Protein AF-A0A2C5XEQ1-F1 (afdb_monomer_lite)

Structure (mmCIF, N/CA/C/O backbone):
data_AF-A0A2C5XEQ1-F1
#
_entry.id   AF-A0A2C5XEQ1-F1
#
loop_
_atom_site.group_PDB
_atom_site.id
_atom_site.type_symbol
_atom_site.label_atom_id
_atom_site.label_alt_id
_atom_site.label_comp_id
_atom_site.label_asym_id
_atom_site.label_entity_id
_atom_site.label_seq_id
_atom_site.pdbx_PDB_ins_code
_atom_site.Cartn_x
_atom_site.Cartn_y
_atom_site.Cartn_z
_atom_site.occupancy
_atom_site.B_iso_or_equiv
_atom_site.auth_seq_id
_atom_site.auth_comp_id
_atom_site.auth_asym_id
_atom_site.auth_atom_id
_atom_site.pdbx_PDB_model_num
ATOM 1 N N . MET A 1 1 ? -14.451 6.455 23.292 1.00 66.25 1 MET A N 1
ATOM 2 C CA . MET A 1 1 ? -14.677 7.445 24.369 1.00 66.25 1 MET A CA 1
ATOM 3 C C . MET A 1 1 ? -16.137 7.467 24.812 1.00 66.25 1 MET A C 1
ATOM 5 O O . MET A 1 1 ? -16.384 7.039 25.927 1.00 66.25 1 MET A O 1
ATOM 9 N N . ILE A 1 2 ? -17.104 7.832 23.957 1.00 78.12 2 ILE A N 1
ATOM 10 C CA . ILE A 1 2 ? -18.538 7.873 24.338 1.00 78.12 2 ILE A CA 1
ATOM 11 C C . ILE A 1 2 ? -19.056 6.521 24.859 1.00 78.12 2 ILE A C 1
ATOM 13 O O . ILE A 1 2 ? -19.656 6.468 25.925 1.00 78.12 2 ILE A O 1
ATOM 17 N N . VAL A 1 3 ? -18.768 5.420 24.157 1.00 74.44 3 VAL A N 1
ATOM 18 C CA . VAL A 1 3 ? -19.216 4.076 24.575 1.00 74.44 3 VAL A CA 1
ATOM 19 C C . VAL A 1 3 ? -18.677 3.705 25.960 1.00 74.44 3 VAL A C 1
ATOM 21 O O . VAL A 1 3 ? -19.439 3.252 26.804 1.00 74.44 3 VAL A O 1
ATOM 24 N N . ILE A 1 4 ? -17.390 3.971 26.217 1.00 77.69 4 ILE A N 1
ATOM 25 C CA . ILE A 1 4 ? -16.757 3.705 27.518 1.00 77.69 4 ILE A CA 1
ATOM 26 C C . ILE A 1 4 ? -17.455 4.523 28.611 1.00 77.69 4 ILE A C 1
ATOM 28 O O . ILE A 1 4 ? -17.840 3.958 29.629 1.00 77.69 4 ILE A O 1
ATOM 32 N N . ALA A 1 5 ? -17.698 5.814 28.368 1.00 83.25 5 ALA A N 1
ATOM 33 C CA . ALA A 1 5 ? -18.387 6.690 29.315 1.00 83.25 5 ALA A CA 1
ATOM 34 C C . ALA A 1 5 ? -19.818 6.219 29.640 1.00 83.25 5 ALA A C 1
ATOM 36 O O . ALA A 1 5 ? -20.239 6.253 30.792 1.00 83.25 5 ALA A O 1
ATOM 37 N N . ILE A 1 6 ? -20.567 5.735 28.645 1.00 82.44 6 ILE A N 1
ATOM 38 C CA . ILE A 1 6 ? -21.912 5.186 28.871 1.00 82.44 6 ILE A CA 1
ATOM 39 C C . ILE A 1 6 ? -21.830 3.893 29.694 1.00 82.44 6 ILE A C 1
ATOM 41 O O . ILE A 1 6 ? -22.573 3.729 30.660 1.00 82.44 6 ILE A O 1
ATOM 45 N N . THR A 1 7 ? -20.906 2.986 29.361 1.00 79.00 7 THR A N 1
ATOM 46 C CA . THR A 1 7 ? -20.749 1.725 30.104 1.00 79.00 7 THR A CA 1
ATOM 47 C C . THR A 1 7 ? -20.307 1.939 31.551 1.00 79.00 7 THR A C 1
ATOM 49 O O . THR A 1 7 ? -20.781 1.231 32.438 1.00 79.00 7 THR A O 1
ATOM 52 N N . THR A 1 8 ? -19.450 2.929 31.820 1.00 84.25 8 THR A N 1
ATOM 53 C CA . THR A 1 8 ? -19.029 3.252 33.189 1.00 84.25 8 THR A CA 1
ATOM 54 C C . THR A 1 8 ? -20.173 3.855 33.996 1.00 84.25 8 THR A C 1
ATOM 56 O O . THR A 1 8 ? -20.368 3.450 35.138 1.00 84.25 8 THR A O 1
ATOM 59 N N . LEU A 1 9 ? -20.981 4.744 33.409 1.00 86.12 9 LEU A N 1
ATOM 60 C CA . LEU A 1 9 ? -22.175 5.287 34.068 1.00 86.12 9 LEU A CA 1
ATOM 61 C C . LEU A 1 9 ? -23.178 4.189 34.440 1.00 86.12 9 LEU A C 1
ATOM 63 O O . LEU A 1 9 ? -23.629 4.136 35.583 1.00 86.12 9 LEU A O 1
ATOM 67 N N . ILE A 1 10 ? -23.480 3.281 33.504 1.00 83.38 10 ILE A N 1
ATOM 68 C CA . ILE A 1 10 ? -24.366 2.135 33.760 1.00 83.38 10 ILE A CA 1
ATOM 69 C C . ILE A 1 10 ? -23.807 1.279 34.901 1.00 83.38 10 ILE A C 1
ATOM 71 O O . ILE A 1 10 ? -24.542 0.924 35.819 1.00 83.38 10 ILE A O 1
ATOM 75 N N . ARG A 1 11 ? -22.501 0.986 34.895 1.00 83.31 11 ARG A N 1
ATOM 76 C CA . ARG A 1 11 ? -21.856 0.211 35.961 1.00 83.31 11 ARG A CA 1
ATOM 77 C C . ARG A 1 11 ? -22.007 0.866 37.331 1.00 83.31 11 ARG A C 1
ATOM 79 O O . ARG A 1 11 ? -22.361 0.171 38.278 1.00 83.31 11 ARG A O 1
ATOM 86 N N . VAL A 1 12 ? -21.718 2.163 37.450 1.00 87.38 12 VAL A N 1
ATOM 87 C CA . VAL A 1 12 ? -21.797 2.868 38.741 1.00 87.38 12 VAL A CA 1
ATOM 88 C C . VAL A 1 12 ? -23.230 2.843 39.274 1.00 87.38 12 VAL A C 1
ATOM 90 O O . VAL A 1 12 ? -23.438 2.542 40.447 1.00 87.38 12 VAL A O 1
ATOM 93 N N . ALA A 1 13 ? -24.219 3.078 38.406 1.00 87.69 13 ALA A N 1
ATOM 94 C CA . ALA A 1 13 ? -25.627 3.031 38.786 1.00 87.69 13 ALA A CA 1
ATOM 95 C C . ALA A 1 13 ? -26.084 1.626 39.220 1.00 87.69 13 ALA A C 1
ATOM 97 O O . ALA A 1 13 ? -26.820 1.489 40.191 1.00 87.69 13 ALA A O 1
ATOM 98 N N . LEU A 1 14 ? -25.646 0.566 38.535 1.00 86.31 14 LEU A N 1
ATOM 99 C CA . LEU A 1 14 ? -25.992 -0.806 38.925 1.00 86.31 14 LEU A CA 1
ATOM 100 C C . LEU A 1 14 ? -25.264 -1.256 40.189 1.00 86.31 14 LEU A C 1
ATOM 102 O O . LEU A 1 14 ? -25.842 -1.976 41.001 1.00 86.31 14 LEU A O 1
ATOM 106 N N . GLY A 1 15 ? -24.019 -0.816 40.375 1.00 87.69 15 GLY A N 1
ATOM 107 C CA . GLY A 1 15 ? -23.232 -1.102 41.569 1.00 87.69 15 GLY A CA 1
ATOM 108 C C . GLY A 1 15 ? -23.923 -0.621 42.842 1.00 87.69 15 GLY A C 1
ATOM 109 O O . GLY A 1 15 ? -24.058 -1.399 43.781 1.00 87.69 15 GLY A O 1
ATOM 110 N N . SER A 1 16 ? -24.450 0.608 42.847 1.00 88.56 16 SER A N 1
ATOM 111 C CA . SER A 1 16 ? -25.145 1.163 44.018 1.00 88.56 16 SER A CA 1
ATOM 112 C C . SER A 1 16 ? -26.455 0.434 44.344 1.00 88.56 16 SER A C 1
ATOM 114 O O . SER A 1 16 ? -26.788 0.223 45.516 1.00 88.56 16 SER A O 1
ATOM 116 N N . ILE A 1 17 ? -27.188 -0.011 43.318 1.00 90.00 17 ILE A N 1
ATOM 117 C CA . ILE A 1 17 ? -28.405 -0.817 43.489 1.00 90.00 17 ILE A CA 1
ATOM 118 C C . ILE A 1 17 ? -28.056 -2.180 44.101 1.00 90.00 17 ILE A C 1
ATOM 120 O O . ILE A 1 17 ? -28.704 -2.620 45.055 1.00 90.00 17 ILE A O 1
ATOM 124 N N . VAL A 1 18 ? -27.028 -2.851 43.574 1.00 91.69 18 VAL A N 1
ATOM 125 C CA . VAL A 1 18 ? -26.596 -4.172 44.055 1.00 91.69 18 VAL A CA 1
ATOM 126 C C . VAL A 1 18 ? -26.041 -4.089 45.478 1.00 91.69 18 VAL A C 1
ATOM 128 O O . VAL A 1 18 ? -26.380 -4.954 46.286 1.00 91.69 18 VAL A O 1
ATOM 131 N N . GLU A 1 19 ? -25.272 -3.048 45.812 1.00 90.06 19 GLU A N 1
ATOM 132 C CA . GLU A 1 19 ? -24.782 -2.786 47.175 1.00 90.06 19 GLU A CA 1
ATOM 133 C C . GLU A 1 19 ? -25.951 -2.719 48.163 1.00 90.06 19 GLU A C 1
ATOM 135 O O . GLU A 1 19 ? -26.006 -3.488 49.125 1.00 90.06 19 GLU A O 1
ATOM 140 N N . SER A 1 20 ? -26.955 -1.894 47.851 1.00 89.44 20 SER A N 1
ATOM 141 C CA . SER A 1 20 ? -28.163 -1.748 48.672 1.00 89.44 20 SER A CA 1
ATOM 142 C C . SER A 1 20 ? -28.888 -3.087 48.868 1.00 89.44 20 SER A C 1
ATOM 144 O O . SER A 1 20 ? -29.314 -3.424 49.973 1.00 89.44 20 SER A O 1
ATOM 146 N N . CYS A 1 21 ? -28.986 -3.893 47.809 1.00 90.81 21 CYS A N 1
ATOM 147 C CA . CYS A 1 21 ? -29.621 -5.208 47.850 1.00 90.81 21 CYS A CA 1
ATOM 148 C C . CYS A 1 21 ? -28.838 -6.240 48.680 1.00 90.81 21 CYS A C 1
ATOM 150 O O . CYS A 1 21 ? -29.448 -7.075 49.346 1.00 90.81 21 CYS A O 1
ATOM 152 N N . ILE A 1 22 ? -27.500 -6.221 48.648 1.00 90.94 22 ILE A N 1
ATOM 153 C CA . ILE A 1 22 ? -26.658 -7.107 49.472 1.00 90.94 22 ILE A CA 1
ATOM 154 C C . ILE A 1 22 ? -26.802 -6.746 50.953 1.00 90.94 22 ILE A C 1
ATOM 156 O O . ILE A 1 22 ? -26.986 -7.649 51.770 1.00 90.94 22 ILE A O 1
ATOM 160 N N . CYS A 1 23 ? -26.809 -5.451 51.285 1.00 88.56 23 CYS A N 1
ATOM 161 C CA . CYS A 1 23 ? -27.048 -4.973 52.647 1.00 88.56 23 CYS A CA 1
ATOM 162 C C . CYS A 1 23 ? -28.417 -5.426 53.176 1.00 88.56 23 CYS A C 1
ATOM 164 O O . CYS A 1 23 ? -28.512 -5.941 54.288 1.00 88.56 23 CYS A O 1
ATOM 166 N N . GLN A 1 24 ? -29.471 -5.327 52.360 1.00 88.88 24 GLN A N 1
ATOM 167 C CA . GLN A 1 24 ? -30.794 -5.867 52.706 1.00 88.88 24 GLN A CA 1
ATOM 168 C C . GLN A 1 24 ? -30.776 -7.396 52.870 1.00 88.88 24 GLN A C 1
ATOM 170 O O . GLN A 1 24 ? -31.382 -7.946 53.791 1.00 88.88 24 GLN A O 1
ATOM 175 N N . GLY A 1 25 ? -30.008 -8.097 52.034 1.00 88.00 25 GLY A N 1
ATOM 176 C CA . GLY A 1 25 ? -29.781 -9.536 52.162 1.00 88.00 25 GLY A CA 1
ATOM 177 C C . GLY A 1 25 ? -29.139 -9.953 53.493 1.00 88.00 25 GLY A C 1
ATOM 178 O O . GLY A 1 25 ? -29.430 -11.044 53.980 1.00 88.00 25 GLY A O 1
ATOM 179 N N . ALA A 1 26 ? -28.323 -9.092 54.109 1.00 89.50 26 ALA A N 1
ATOM 180 C CA . ALA A 1 26 ? -27.743 -9.342 55.429 1.00 89.50 26 ALA A CA 1
ATOM 181 C C . ALA A 1 26 ? -28.806 -9.330 56.543 1.00 89.50 26 ALA A C 1
ATOM 183 O O . ALA A 1 26 ? -28.770 -10.164 57.448 1.00 89.50 26 ALA A O 1
ATOM 184 N N . TRP A 1 27 ? -29.785 -8.425 56.460 1.00 87.00 27 TRP A N 1
ATOM 185 C CA . TRP A 1 27 ? -30.897 -8.360 57.415 1.00 87.00 27 TRP A CA 1
ATOM 186 C C . TRP A 1 27 ? -31.842 -9.557 57.288 1.00 87.00 27 TRP A C 1
ATOM 188 O O . TRP A 1 27 ? -32.253 -10.120 58.302 1.00 87.00 27 TRP A O 1
ATOM 198 N N . ILE A 1 28 ? -32.112 -9.992 56.054 1.00 86.62 28 ILE A N 1
ATOM 199 C CA . ILE A 1 28 ? -32.850 -11.228 55.744 1.00 86.62 28 ILE A CA 1
ATOM 200 C C . ILE A 1 28 ? -32.155 -12.443 56.380 1.00 86.62 28 ILE A C 1
ATOM 202 O O . ILE A 1 28 ? -32.793 -13.245 57.055 1.00 86.62 28 ILE A O 1
ATOM 206 N N . TRP A 1 29 ? -30.827 -12.539 56.270 1.00 85.75 29 TRP A N 1
ATOM 207 C CA . TRP A 1 29 ? -30.050 -13.634 56.865 1.00 85.75 29 TRP A CA 1
ATOM 208 C C . TRP A 1 29 ? -30.162 -13.709 58.399 1.00 85.75 29 TRP A C 1
ATOM 210 O O . TRP A 1 29 ? -30.216 -14.795 58.982 1.00 85.75 29 TRP A O 1
ATOM 220 N N . VAL A 1 30 ? -30.205 -12.555 59.071 1.00 85.94 30 VAL A N 1
ATOM 221 C CA . VAL A 1 30 ? -30.293 -12.460 60.540 1.00 85.94 30 VAL A CA 1
ATOM 222 C C . VAL A 1 30 ? -31.738 -12.601 61.049 1.00 85.94 30 VAL A C 1
ATOM 224 O O . VAL A 1 30 ? -31.954 -12.812 62.245 1.00 85.94 30 VAL A O 1
ATOM 227 N N . SER A 1 31 ? -32.743 -12.526 60.172 1.00 83.88 31 SER A N 1
ATOM 228 C CA . SER A 1 31 ? -34.151 -12.532 60.568 1.00 83.88 31 SER A CA 1
ATOM 229 C C . SER A 1 31 ? -34.549 -13.846 61.269 1.00 83.88 31 SER A C 1
ATOM 231 O O . SER A 1 31 ? -34.174 -14.955 60.875 1.00 83.88 31 SER A O 1
ATOM 233 N N . LYS A 1 32 ? -35.346 -13.744 62.347 1.00 79.75 32 LYS A N 1
ATOM 234 C CA . LYS A 1 32 ? -35.800 -14.919 63.125 1.00 79.75 32 LYS A CA 1
ATOM 235 C C . LYS A 1 32 ? -36.658 -15.874 62.290 1.00 79.75 32 LYS A C 1
ATOM 237 O O . LYS A 1 32 ? -36.647 -17.083 62.523 1.00 79.75 32 LYS A O 1
ATOM 242 N N . SER A 1 33 ? -37.427 -15.334 61.346 1.00 78.06 33 SER A N 1
ATOM 243 C CA . SER A 1 33 ? -38.263 -16.094 60.413 1.00 78.06 33 SER A CA 1
ATOM 244 C C . SER A 1 33 ? -37.406 -16.915 59.448 1.00 78.06 33 SER A C 1
ATOM 246 O O . SER A 1 33 ? -37.700 -18.096 59.239 1.00 78.06 33 SER A O 1
ATOM 248 N N . HIS A 1 34 ? -36.318 -16.336 58.931 1.00 76.25 34 HIS A N 1
ATOM 249 C CA . HIS A 1 34 ? -35.366 -17.029 58.071 1.00 76.25 34 HIS A CA 1
ATOM 250 C C . HIS A 1 34 ? -34.608 -18.127 58.821 1.00 76.25 34 HIS A C 1
ATOM 252 O O . HIS A 1 34 ? -34.637 -19.281 58.396 1.00 76.25 34 HIS A O 1
ATOM 258 N N . GLN A 1 35 ? -34.022 -17.811 59.981 1.00 81.31 35 GLN A N 1
ATOM 259 C CA . GLN A 1 35 ? -33.273 -18.771 60.807 1.00 81.31 35 GLN A CA 1
ATOM 260 C C . GLN A 1 35 ? -34.105 -20.004 61.176 1.00 81.31 35 GLN A C 1
ATOM 262 O O . GLN A 1 35 ? -33.609 -21.130 61.152 1.00 81.31 35 GLN A O 1
ATOM 267 N N . ARG A 1 36 ? -35.402 -19.816 61.456 1.00 77.31 36 ARG A N 1
ATOM 268 C CA . ARG A 1 36 ? -36.328 -20.917 61.750 1.00 77.31 36 ARG A CA 1
ATOM 269 C C . ARG A 1 36 ? -36.615 -21.798 60.533 1.00 77.31 36 ARG A C 1
ATOM 271 O O . ARG A 1 36 ? -36.873 -22.985 60.698 1.00 77.31 36 ARG A O 1
ATOM 278 N N . ARG A 1 37 ? -36.587 -21.227 59.324 1.00 77.25 37 ARG A N 1
ATOM 279 C CA . ARG A 1 37 ? -36.832 -21.944 58.065 1.00 77.25 37 ARG A CA 1
ATOM 280 C C . ARG A 1 37 ? -35.595 -22.705 57.585 1.00 77.25 37 ARG A C 1
ATOM 282 O O . ARG A 1 37 ? -35.741 -23.815 57.088 1.00 77.25 37 ARG A O 1
ATOM 289 N N . THR A 1 38 ? -34.405 -22.122 57.706 1.00 75.44 38 THR A N 1
ATOM 290 C CA . THR A 1 38 ? -33.149 -22.714 57.212 1.00 75.44 38 THR A CA 1
ATOM 291 C C . THR A 1 38 ? -32.358 -23.468 58.281 1.00 75.44 38 THR A C 1
ATOM 293 O O . THR A 1 38 ? -31.360 -24.097 57.945 1.00 75.44 38 THR A O 1
ATOM 296 N N . ASN A 1 39 ? -32.813 -23.455 59.542 1.00 76.69 39 ASN A N 1
ATOM 297 C CA . ASN A 1 39 ? -32.159 -24.087 60.696 1.00 76.69 39 ASN A CA 1
ATOM 298 C C . ASN A 1 39 ? -30.677 -23.680 60.850 1.00 76.69 39 ASN A C 1
ATOM 300 O O . ASN A 1 39 ? -29.843 -24.463 61.302 1.00 76.69 39 ASN A O 1
ATOM 304 N N . ASN A 1 40 ? -30.354 -22.449 60.443 1.00 76.88 40 ASN A N 1
ATOM 305 C CA . ASN A 1 40 ? -29.013 -21.876 60.486 1.00 76.88 40 ASN A CA 1
ATOM 306 C C . ASN A 1 40 ? -28.912 -20.828 61.601 1.00 76.88 40 ASN A C 1
ATOM 308 O O . ASN A 1 40 ? -29.860 -20.089 61.868 1.00 76.88 40 ASN A O 1
ATOM 312 N N . ILE A 1 41 ? -27.735 -20.735 62.223 1.00 79.00 41 ILE A N 1
ATOM 313 C CA . ILE A 1 41 ? -27.419 -19.747 63.264 1.00 79.00 41 ILE A CA 1
ATOM 314 C C . ILE A 1 41 ? -26.601 -18.625 62.617 1.00 79.00 41 ILE A C 1
ATOM 316 O O . ILE A 1 41 ? -25.468 -18.864 62.201 1.00 79.00 41 ILE A O 1
ATOM 320 N N . ALA A 1 42 ? -27.147 -17.409 62.539 1.00 79.94 42 ALA A N 1
ATOM 321 C CA . ALA A 1 42 ? -26.402 -16.262 62.017 1.00 79.94 42 ALA A CA 1
ATOM 322 C C . ALA A 1 42 ? -25.414 -15.726 63.068 1.00 79.94 42 ALA A C 1
ATOM 324 O O . ALA A 1 42 ? -25.796 -15.494 64.219 1.00 79.94 42 ALA A O 1
ATOM 325 N N . ARG A 1 43 ? -24.150 -15.501 62.684 1.00 81.50 43 ARG A N 1
ATOM 326 C CA . ARG A 1 43 ? -23.130 -14.881 63.550 1.00 81.50 43 ARG A CA 1
ATOM 327 C C . ARG A 1 43 ? -22.926 -13.418 63.157 1.00 81.50 43 ARG A C 1
ATOM 329 O O . ARG A 1 43 ? -23.042 -13.063 61.990 1.00 81.50 43 ARG A O 1
ATOM 336 N N . LEU A 1 44 ? -22.540 -12.572 64.115 1.00 82.56 44 LEU A N 1
ATOM 337 C CA . LEU A 1 44 ? -22.249 -11.149 63.861 1.00 82.56 44 LEU A CA 1
ATOM 338 C C . LEU A 1 44 ? -21.097 -10.947 62.855 1.00 82.56 44 LEU A C 1
ATOM 340 O O . LEU A 1 44 ? -21.064 -9.963 62.126 1.00 82.56 44 LEU A O 1
ATOM 344 N N . GLU A 1 45 ? -20.173 -11.909 62.789 1.00 86.00 45 GLU A N 1
ATOM 345 C CA . GLU A 1 45 ? -19.087 -11.947 61.803 1.00 86.00 45 GLU A CA 1
ATOM 346 C C . GLU A 1 45 ? -19.611 -12.027 60.359 1.00 86.00 45 GLU A C 1
ATOM 348 O O . GLU A 1 45 ? -19.024 -11.431 59.458 1.00 86.00 45 GLU A O 1
ATOM 353 N N . ASP A 1 46 ? -20.742 -12.707 60.134 1.00 84.81 46 ASP A N 1
ATOM 354 C CA . ASP A 1 46 ? -21.332 -12.833 58.799 1.00 84.81 46 ASP A CA 1
ATOM 355 C C . ASP A 1 46 ? -21.888 -11.482 58.323 1.00 84.81 46 ASP A C 1
ATOM 357 O O . ASP A 1 46 ? -21.818 -11.171 57.138 1.00 84.81 46 ASP A O 1
ATOM 361 N N . PHE A 1 47 ? -22.367 -10.637 59.244 1.00 86.12 47 PHE A N 1
ATOM 362 C CA . PHE A 1 47 ? -22.837 -9.286 58.921 1.00 86.12 47 PHE A CA 1
ATOM 363 C C . PHE A 1 47 ? -21.703 -8.405 58.384 1.00 86.12 47 PHE A C 1
ATOM 365 O O . PHE A 1 47 ? -21.876 -7.709 57.384 1.00 86.12 47 PHE A O 1
ATOM 372 N N . LYS A 1 48 ? -20.512 -8.494 58.995 1.00 87.94 48 LYS A N 1
ATOM 373 C CA . LYS A 1 48 ? -19.312 -7.811 58.490 1.00 87.94 48 LYS A CA 1
ATOM 374 C C . LYS A 1 48 ? -18.931 -8.321 57.098 1.00 87.94 48 LYS A C 1
ATOM 376 O O . LYS A 1 48 ? -18.595 -7.523 56.228 1.00 87.94 48 LYS A O 1
ATOM 381 N N . LEU A 1 49 ? -19.023 -9.634 56.876 1.00 88.88 49 LEU A N 1
ATOM 382 C CA . LEU A 1 49 ? -18.725 -10.233 55.576 1.00 88.88 49 LEU A CA 1
ATOM 383 C C . LEU A 1 49 ? -19.673 -9.734 54.471 1.00 88.88 49 LEU A C 1
ATOM 385 O O . LEU A 1 49 ? -19.220 -9.548 53.347 1.00 88.88 49 LEU A O 1
ATOM 389 N N . PHE A 1 50 ? -20.953 -9.481 54.772 1.00 89.81 50 PHE A N 1
ATOM 390 C CA . PHE A 1 50 ? -21.907 -8.909 53.812 1.00 89.81 50 PHE A CA 1
ATOM 391 C C . PHE A 1 50 ? -21.578 -7.461 53.412 1.00 89.81 50 PHE A C 1
ATOM 393 O O . PHE A 1 50 ? -21.567 -7.167 52.215 1.00 89.81 50 PHE A O 1
ATOM 400 N N . ASP A 1 51 ? -21.286 -6.576 54.374 1.00 88.31 51 ASP A N 1
ATOM 401 C CA . ASP A 1 51 ? -20.901 -5.180 54.080 1.00 88.31 51 ASP A CA 1
ATOM 402 C C . ASP A 1 51 ? -19.609 -5.141 53.248 1.00 88.31 51 ASP A C 1
ATOM 404 O O . ASP A 1 51 ? -19.537 -4.483 52.212 1.00 88.31 51 ASP A O 1
ATOM 408 N N . GLU A 1 52 ? -18.618 -5.949 53.623 1.00 90.44 52 GLU A N 1
ATOM 409 C CA . GLU A 1 52 ? -17.332 -6.022 52.930 1.00 90.44 52 GLU A CA 1
ATOM 410 C C . GLU A 1 52 ? -17.461 -6.650 51.526 1.00 90.44 52 GLU A C 1
ATOM 412 O O . GLU A 1 52 ? -16.811 -6.205 50.576 1.00 90.44 52 GLU A O 1
ATOM 417 N N . ALA A 1 53 ? -18.350 -7.636 51.348 1.00 88.25 53 ALA A N 1
ATOM 418 C CA . ALA A 1 53 ? -18.641 -8.251 50.050 1.00 88.25 53 ALA A CA 1
ATOM 419 C C . ALA A 1 53 ? -19.338 -7.308 49.066 1.00 88.25 53 ALA A C 1
ATOM 421 O O . ALA A 1 53 ? -19.091 -7.408 47.863 1.00 88.25 53 ALA A O 1
ATOM 422 N N . SER A 1 54 ? -20.169 -6.389 49.562 1.00 88.19 54 SER A N 1
ATOM 423 C CA . SER A 1 54 ? -20.884 -5.419 48.727 1.00 88.19 54 SER A CA 1
ATOM 424 C C . SER A 1 54 ? -19.952 -4.420 48.024 1.00 88.19 54 SER A C 1
ATOM 426 O O . SER A 1 54 ? -20.297 -3.900 46.965 1.00 88.19 54 SER A O 1
ATOM 428 N N . ARG A 1 55 ? -18.740 -4.217 48.565 1.00 82.06 55 ARG A N 1
ATOM 429 C CA . ARG A 1 55 ? -17.755 -3.236 48.078 1.00 82.06 55 ARG A CA 1
ATOM 430 C C . ARG A 1 55 ? -16.532 -3.842 47.387 1.00 82.06 55 ARG A C 1
ATOM 432 O O . ARG A 1 55 ? -15.795 -3.111 46.730 1.00 82.06 55 ARG A O 1
ATOM 439 N N . GLY A 1 56 ? -16.279 -5.147 47.534 1.00 84.12 56 GLY A N 1
ATOM 440 C CA . GLY A 1 56 ? -15.001 -5.755 47.143 1.00 84.12 56 GLY A CA 1
ATOM 441 C C . GLY A 1 56 ? -15.107 -7.094 46.412 1.00 84.12 56 GLY A C 1
ATOM 442 O O . GLY A 1 56 ? -15.902 -7.962 46.769 1.00 84.12 56 GLY A O 1
ATOM 443 N N . PHE A 1 57 ? -14.226 -7.300 45.423 1.00 85.75 57 PHE A N 1
ATOM 444 C CA . PHE A 1 57 ? -14.123 -8.548 44.652 1.00 85.75 57 PHE A CA 1
ATOM 445 C C . PHE A 1 57 ? -13.770 -9.756 45.536 1.00 85.75 57 PHE A C 1
ATOM 447 O O . PHE A 1 57 ? -14.494 -10.748 45.550 1.00 85.75 57 PHE A O 1
ATOM 454 N N . LEU A 1 58 ? -12.686 -9.667 46.316 1.00 87.25 58 LEU A N 1
ATOM 455 C CA . LEU A 1 58 ? -12.212 -10.774 47.163 1.00 87.25 58 LEU A CA 1
ATOM 456 C C . LEU A 1 58 ? -13.227 -11.141 48.251 1.00 87.25 58 LEU A C 1
ATOM 458 O O . LEU A 1 58 ? -13.484 -12.317 48.505 1.00 87.25 58 LEU A O 1
ATOM 462 N N . SER A 1 59 ? -13.854 -10.132 48.841 1.00 86.94 59 SER A N 1
ATOM 463 C CA . SER A 1 59 ? -14.881 -10.291 49.865 1.00 86.94 59 SER A CA 1
ATOM 464 C C . SER A 1 59 ? -16.160 -10.919 49.296 1.00 86.94 59 SER A C 1
ATOM 466 O O . SER A 1 59 ? -16.763 -11.770 49.945 1.00 86.94 59 SER A O 1
ATOM 468 N N . SER A 1 60 ? -16.524 -10.603 48.045 1.00 90.81 60 SER A N 1
ATOM 469 C CA . SER A 1 60 ? -17.593 -11.303 47.314 1.00 90.81 60 SER A CA 1
ATOM 470 C C . SER A 1 60 ? -17.273 -12.783 47.061 1.00 90.81 60 SER A C 1
ATOM 472 O O . SER A 1 60 ? -18.156 -13.629 47.218 1.00 90.81 60 SER A O 1
ATOM 474 N N . VAL A 1 61 ? -16.019 -13.141 46.744 1.00 90.75 61 VAL A N 1
ATOM 475 C CA . VAL A 1 61 ? -15.605 -14.558 46.646 1.00 90.75 61 VAL A CA 1
ATOM 476 C C . VAL A 1 61 ? -15.729 -15.258 48.003 1.00 90.75 61 VAL A C 1
ATOM 478 O O . VAL A 1 61 ? -16.279 -16.359 48.085 1.00 90.75 61 VAL A O 1
ATOM 481 N N . ALA A 1 62 ? -15.267 -14.614 49.077 1.00 89.06 62 ALA A N 1
ATOM 482 C CA . ALA A 1 62 ? -15.364 -15.155 50.431 1.00 89.06 62 ALA A CA 1
ATOM 483 C C . ALA A 1 62 ? -16.827 -15.378 50.865 1.00 89.06 62 ALA A C 1
ATOM 485 O O . ALA A 1 62 ? -17.141 -16.407 51.470 1.00 89.06 62 ALA A O 1
ATOM 486 N N . LEU A 1 63 ? -17.737 -14.470 50.493 1.00 88.50 63 LEU A N 1
ATOM 487 C CA . LEU A 1 63 ? -19.174 -14.600 50.744 1.00 88.50 63 LEU A CA 1
ATOM 488 C C . LEU A 1 63 ? -19.785 -15.808 50.016 1.00 88.50 63 LEU A C 1
ATOM 490 O O . LEU A 1 63 ? -20.543 -16.571 50.618 1.00 88.50 63 LEU A O 1
ATOM 494 N N . LEU A 1 64 ? -19.434 -16.019 48.740 1.00 89.94 64 LEU A N 1
ATOM 495 C CA . LEU A 1 64 ? -19.893 -17.178 47.963 1.00 89.94 64 LEU A CA 1
ATOM 496 C C . LEU A 1 64 ? -19.432 -18.498 48.582 1.00 89.94 64 LEU A C 1
ATOM 498 O O . LEU A 1 64 ? -20.226 -19.435 48.690 1.00 89.94 64 LEU A O 1
ATOM 502 N N . TRP A 1 65 ? -18.174 -18.556 49.025 1.00 88.19 65 TRP A N 1
ATOM 503 C CA . TRP A 1 65 ? -17.626 -19.740 49.681 1.00 88.19 65 TRP A CA 1
ATOM 504 C C . TRP A 1 65 ? -18.351 -20.032 51.000 1.00 88.19 65 TRP A C 1
ATOM 506 O O . TRP A 1 65 ? -18.714 -21.177 51.276 1.00 88.19 65 TRP A O 1
ATOM 516 N N . ARG A 1 66 ? -18.607 -18.997 51.810 1.00 84.81 66 ARG A 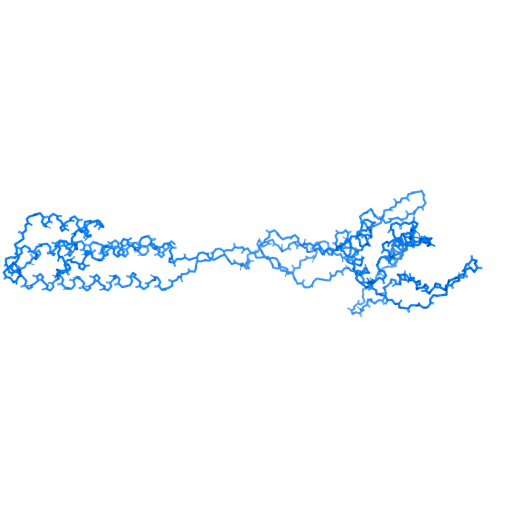N 1
ATOM 517 C CA . ARG A 1 66 ? -19.222 -19.138 53.139 1.00 84.81 66 ARG A CA 1
ATOM 518 C C . ARG A 1 66 ? -20.703 -19.525 53.073 1.00 84.81 66 ARG A C 1
ATOM 520 O O . ARG A 1 66 ? -21.132 -20.377 53.845 1.00 84.81 66 ARG A O 1
ATOM 527 N N . LEU A 1 67 ? -21.466 -18.969 52.129 1.00 82.19 67 LEU A N 1
ATOM 528 C CA . LEU A 1 67 ? -22.906 -19.237 51.970 1.00 82.19 67 LEU A CA 1
ATOM 529 C C . LEU A 1 67 ? -23.225 -20.440 51.060 1.00 82.19 67 LEU A C 1
ATOM 531 O O . LEU A 1 67 ? -24.401 -20.731 50.824 1.00 82.19 67 LEU A O 1
ATOM 535 N N . LYS A 1 68 ? -22.202 -21.124 50.520 1.00 81.19 68 LYS A N 1
ATOM 536 C CA . LYS A 1 68 ? -22.327 -22.268 49.590 1.00 81.19 68 LYS A CA 1
ATOM 537 C C . LYS A 1 68 ? -23.293 -22.027 48.412 1.00 81.19 68 LYS A C 1
ATOM 539 O O . LYS A 1 68 ? -23.861 -22.972 47.873 1.00 81.19 68 LYS A O 1
ATOM 544 N N . GLY A 1 69 ? -23.509 -20.771 48.015 1.00 73.56 69 GLY A N 1
ATOM 545 C CA . GLY A 1 69 ? -24.367 -20.410 46.879 1.00 73.56 69 GLY A CA 1
ATOM 546 C C . GLY A 1 69 ? -25.884 -20.504 47.102 1.00 73.56 69 GLY A C 1
ATOM 547 O O . GLY A 1 69 ? -26.630 -20.271 46.158 1.00 73.56 69 GLY A O 1
ATOM 548 N N . MET A 1 70 ? -26.371 -20.836 48.304 1.00 74.06 70 MET A N 1
ATOM 549 C CA . MET A 1 70 ? -27.804 -21.109 48.523 1.00 74.06 70 MET A CA 1
ATOM 550 C C . MET A 1 70 ? -28.646 -19.876 48.889 1.00 74.06 70 MET A C 1
ATOM 552 O O . MET A 1 70 ? -29.874 -19.958 48.902 1.00 74.06 70 MET A O 1
ATOM 556 N N . HIS A 1 71 ? -28.018 -18.737 49.190 1.00 82.06 71 HIS A N 1
ATOM 557 C CA . HIS A 1 71 ? -28.718 -17.511 49.580 1.00 82.06 71 HIS A CA 1
ATOM 558 C C . HIS A 1 71 ? -28.900 -16.558 48.393 1.00 82.06 71 HIS A C 1
ATOM 560 O O . HIS A 1 71 ? -28.038 -16.480 47.518 1.00 82.06 71 HIS A O 1
ATOM 566 N N . ALA A 1 72 ? -29.973 -15.759 48.391 1.00 83.69 72 ALA A N 1
ATOM 567 C CA . ALA A 1 72 ? -30.218 -14.763 47.341 1.00 83.69 72 ALA A CA 1
ATOM 568 C C . ALA A 1 72 ? -29.039 -13.784 47.185 1.00 83.69 72 ALA A C 1
ATOM 570 O O . ALA A 1 72 ? -28.685 -13.405 46.073 1.00 83.69 72 ALA A O 1
ATOM 571 N N . SER A 1 73 ? -28.354 -13.458 48.281 1.00 86.75 73 SER A N 1
ATOM 572 C CA . SER A 1 73 ? -27.166 -12.596 48.280 1.00 86.75 73 SER A CA 1
ATOM 573 C C . SER A 1 73 ? -25.979 -13.135 47.474 1.00 86.75 73 SER A C 1
ATOM 575 O O . SER A 1 73 ? -25.105 -12.360 47.090 1.00 86.75 73 SER A O 1
ATOM 577 N N . CYS A 1 74 ? -25.943 -14.437 47.171 1.00 88.25 74 CYS A N 1
ATOM 578 C CA . CYS A 1 74 ? -24.944 -15.013 46.272 1.00 88.25 74 CYS A CA 1
ATOM 579 C C . CYS A 1 74 ? -25.112 -14.504 44.831 1.00 88.25 74 CYS A C 1
ATOM 581 O O . CYS A 1 74 ? -24.120 -14.372 44.118 1.00 88.25 74 CYS A O 1
ATOM 583 N N . ILE A 1 75 ? -26.336 -14.149 44.421 1.00 90.50 75 ILE A N 1
ATOM 584 C CA . ILE A 1 75 ? -26.609 -13.515 43.123 1.00 90.50 75 ILE A CA 1
ATOM 585 C C . ILE A 1 75 ? -25.937 -12.136 43.077 1.00 90.50 75 ILE A C 1
ATOM 587 O O . ILE A 1 75 ? -25.223 -11.835 42.124 1.00 90.50 75 ILE A O 1
ATOM 591 N N . GLY A 1 76 ? -26.081 -11.337 44.141 1.00 90.31 76 GLY A N 1
ATOM 592 C CA . GLY A 1 76 ? -25.405 -10.043 44.279 1.00 90.31 76 GLY A CA 1
ATOM 593 C C . GLY A 1 76 ? -23.877 -10.162 44.240 1.00 90.31 76 GLY A C 1
ATOM 594 O O . GLY A 1 76 ? -23.226 -9.448 43.480 1.00 90.31 76 GLY A O 1
ATOM 595 N N . ALA A 1 77 ? -23.304 -11.118 44.981 1.00 91.00 77 ALA A N 1
ATOM 596 C CA . ALA A 1 77 ? -21.862 -11.374 44.966 1.00 91.00 77 ALA A CA 1
ATOM 597 C C . ALA A 1 77 ? -21.358 -11.811 43.576 1.00 91.00 77 ALA A C 1
ATOM 599 O O . ALA A 1 77 ? -20.324 -11.337 43.112 1.00 91.00 77 ALA A O 1
ATOM 600 N N . MET A 1 78 ? -22.109 -12.657 42.860 1.00 90.12 78 MET A N 1
ATOM 601 C CA . MET A 1 78 ? -21.773 -13.047 41.487 1.00 90.12 78 MET A CA 1
ATOM 602 C C . MET A 1 78 ? -21.809 -11.844 40.531 1.00 90.12 78 MET A C 1
ATOM 604 O O . MET A 1 78 ? -20.897 -11.695 39.720 1.00 90.12 78 MET A O 1
ATOM 608 N N . ILE A 1 79 ? -22.798 -10.949 40.658 1.00 90.69 79 ILE A N 1
ATOM 609 C CA . ILE A 1 79 ? -22.873 -9.716 39.858 1.00 90.69 79 ILE A CA 1
ATOM 610 C C . ILE A 1 79 ? -21.640 -8.828 40.098 1.00 90.69 79 ILE A C 1
ATOM 612 O O . ILE A 1 79 ? -21.072 -8.328 39.127 1.00 90.69 79 ILE A O 1
ATOM 616 N N . ILE A 1 80 ? -21.171 -8.670 41.344 1.00 90.00 80 ILE A N 1
ATOM 617 C CA . ILE A 1 80 ? -19.951 -7.899 41.667 1.00 90.00 80 ILE A CA 1
ATOM 618 C C . ILE A 1 80 ? -18.717 -8.489 40.963 1.00 90.00 80 ILE A C 1
ATOM 620 O O . ILE A 1 80 ? -17.943 -7.738 40.357 1.00 90.00 80 ILE A O 1
ATOM 624 N N . LEU A 1 81 ? -18.542 -9.817 40.993 1.00 89.50 81 LEU A N 1
ATOM 625 C CA . LEU A 1 81 ? -17.413 -10.502 40.343 1.00 89.50 81 LEU A CA 1
ATOM 626 C C . LEU A 1 81 ? -17.440 -10.333 38.819 1.00 89.50 81 LEU A C 1
ATOM 628 O O . LEU A 1 81 ? -16.446 -9.943 38.206 1.00 89.50 81 LEU A O 1
ATOM 632 N N . VAL A 1 82 ? -18.604 -10.580 38.221 1.00 86.62 82 VAL A N 1
ATOM 633 C CA . VAL A 1 82 ? -18.872 -10.458 36.780 1.00 86.62 82 VAL A CA 1
ATOM 634 C C . VAL A 1 82 ? -18.672 -9.006 36.319 1.00 86.62 82 VAL A C 1
ATOM 636 O O . VAL A 1 82 ? -18.112 -8.757 35.251 1.00 86.62 82 VAL A O 1
ATOM 639 N N . THR A 1 83 ? -19.043 -8.028 37.144 1.00 85.94 83 THR A N 1
ATOM 640 C CA . THR A 1 83 ? -18.864 -6.600 36.849 1.00 85.94 83 THR A CA 1
ATOM 641 C C . THR A 1 83 ? -17.395 -6.173 36.886 1.00 85.94 83 THR A C 1
ATOM 643 O O . THR A 1 83 ? -16.972 -5.387 36.045 1.00 85.94 83 THR A O 1
ATOM 646 N N . HIS A 1 84 ? -16.588 -6.694 37.812 1.00 84.56 84 HIS A N 1
ATOM 647 C CA . HIS A 1 84 ? -15.143 -6.429 37.820 1.00 84.56 84 HIS A CA 1
ATOM 648 C C . HIS A 1 84 ? -14.420 -7.130 36.660 1.00 84.56 84 HIS A C 1
ATOM 650 O O . HIS A 1 84 ? -13.498 -6.562 36.078 1.00 84.56 84 HIS A O 1
ATOM 656 N N . GLY A 1 85 ? -14.877 -8.321 36.257 1.00 81.06 85 GLY A N 1
ATOM 657 C CA . GLY A 1 85 ? -14.361 -9.019 35.073 1.00 81.06 85 GLY A CA 1
ATOM 658 C C . GLY A 1 85 ? -14.585 -8.262 33.756 1.00 81.06 85 GLY A C 1
ATOM 659 O O . GLY A 1 85 ? -13.809 -8.414 32.818 1.00 81.06 85 GLY A O 1
ATOM 660 N N . LEU A 1 86 ? -15.595 -7.390 33.673 1.00 74.56 86 LEU A N 1
ATOM 661 C CA . LEU A 1 86 ? -15.760 -6.515 32.505 1.00 74.56 86 LEU A CA 1
ATOM 662 C C . LEU A 1 86 ? -14.629 -5.527 32.338 1.00 74.56 86 LEU A C 1
ATOM 664 O O . LEU A 1 86 ? -14.273 -5.188 31.215 1.00 74.56 86 LEU A O 1
ATOM 668 N N . GLU A 1 87 ? -14.115 -5.015 33.446 1.00 76.31 87 GLU A N 1
ATOM 669 C CA . GLU A 1 87 ? -13.128 -3.951 33.413 1.00 76.31 87 GLU A CA 1
ATOM 670 C C . GLU A 1 87 ? -11.828 -4.467 32.795 1.00 76.31 87 GLU A C 1
ATOM 672 O O . GLU A 1 87 ? -11.250 -3.809 31.929 1.00 76.31 87 GLU A O 1
ATOM 677 N N . THR A 1 88 ? -11.458 -5.708 33.117 1.00 78.81 88 THR A N 1
ATOM 678 C CA . THR A 1 88 ? -10.303 -6.392 32.524 1.00 78.81 88 THR A CA 1
ATOM 679 C C . THR A 1 88 ? -10.535 -6.784 31.063 1.00 78.81 88 THR A C 1
ATOM 681 O O . THR A 1 88 ? -9.611 -6.714 30.256 1.00 78.81 88 THR A O 1
ATOM 684 N N . LEU A 1 89 ? -11.768 -7.136 30.684 1.00 77.00 89 LEU A N 1
ATOM 685 C CA . LEU A 1 89 ? -12.116 -7.547 29.317 1.00 77.00 89 LEU A CA 1
ATOM 686 C C . LEU A 1 89 ? -12.517 -6.383 28.397 1.00 77.00 89 LEU A C 1
ATOM 688 O O . LEU A 1 89 ? -12.647 -6.569 27.187 1.00 77.00 89 LEU A O 1
ATOM 692 N N . SER A 1 90 ? -12.670 -5.171 28.933 1.00 75.00 90 SER A N 1
ATOM 693 C CA . SER A 1 90 ? -13.124 -3.985 28.194 1.00 75.00 90 SER A CA 1
ATOM 694 C C . SER A 1 90 ? -12.232 -3.641 26.996 1.00 75.00 90 SER A C 1
ATOM 696 O O . SER A 1 90 ? -12.721 -3.165 25.970 1.00 75.00 90 SER A O 1
ATOM 698 N N . GLN A 1 91 ? -10.939 -3.964 27.085 1.00 72.62 91 GLN A N 1
ATOM 699 C CA . GLN A 1 91 ? -9.963 -3.772 26.012 1.00 72.62 91 GLN A CA 1
ATOM 700 C C . GLN A 1 91 ? -10.243 -4.640 24.774 1.00 72.62 91 GLN A C 1
ATOM 702 O O . GLN A 1 91 ? -9.794 -4.307 23.684 1.00 72.62 91 GLN A O 1
ATOM 707 N N . GLN A 1 92 ? -11.009 -5.728 24.908 1.00 76.69 92 GLN A N 1
ATOM 708 C CA . GLN A 1 92 ? -11.369 -6.619 23.797 1.00 76.69 92 GLN A CA 1
ATOM 709 C C . GLN A 1 92 ? -12.636 -6.175 23.045 1.00 76.69 92 GLN A C 1
ATOM 711 O O . GLN A 1 92 ? -12.962 -6.736 21.994 1.00 76.69 92 GLN A O 1
ATOM 716 N N . MET A 1 93 ? -13.356 -5.168 23.554 1.00 76.12 93 MET A N 1
ATOM 717 C CA . MET A 1 93 ? -14.632 -4.703 22.995 1.00 76.12 93 MET A CA 1
ATOM 718 C C . MET A 1 93 ? -14.464 -3.918 21.684 1.00 76.12 93 MET A C 1
ATOM 720 O O . MET A 1 93 ? -15.351 -3.941 20.824 1.00 76.12 93 MET A O 1
ATOM 724 N N . PHE A 1 94 ? -13.330 -3.236 21.515 1.00 80.31 94 PHE A N 1
ATOM 725 C CA . PHE A 1 94 ? -13.015 -2.449 20.329 1.00 80.31 94 PHE A CA 1
ATOM 726 C C . PHE A 1 94 ? -11.680 -2.885 19.735 1.00 80.31 94 PHE A C 1
ATOM 728 O O . PHE A 1 94 ? -10.705 -3.103 20.445 1.00 80.31 94 PHE A O 1
ATOM 735 N N . VAL A 1 95 ? -11.634 -2.990 18.412 1.00 84.69 95 VAL A N 1
ATOM 736 C CA . VAL A 1 95 ? -10.387 -3.187 17.673 1.00 84.69 95 VAL A CA 1
ATOM 737 C C . VAL A 1 95 ? -10.163 -1.957 16.814 1.00 84.69 95 VAL A C 1
ATOM 739 O O . VAL A 1 95 ? -11.058 -1.539 16.077 1.00 84.69 95 VAL A O 1
ATOM 742 N N . TYR A 1 96 ? -8.972 -1.374 16.921 1.00 83.12 96 TYR A N 1
ATOM 743 C CA . TYR A 1 96 ? -8.537 -0.342 15.994 1.00 83.12 96 TYR A CA 1
ATOM 744 C C . TYR A 1 96 ? -8.047 -1.017 14.723 1.00 83.12 96 TYR A C 1
ATOM 746 O O . TYR A 1 96 ? -7.046 -1.729 14.739 1.00 83.12 96 TYR A O 1
ATOM 754 N N . VAL A 1 97 ? -8.774 -0.807 13.633 1.00 84.19 97 VAL A N 1
ATOM 755 C CA . VAL A 1 97 ? -8.362 -1.253 12.305 1.00 84.19 97 VAL A CA 1
ATOM 756 C C . VAL A 1 97 ? -7.857 -0.029 11.561 1.00 84.19 97 VAL A C 1
ATOM 758 O O . VAL A 1 97 ? -8.560 0.979 11.464 1.00 84.19 97 VAL A O 1
ATOM 761 N N . GLN A 1 98 ? -6.625 -0.099 11.067 1.00 79.94 98 GLN A N 1
ATOM 762 C CA . GLN A 1 98 ? -6.098 0.930 10.183 1.00 79.94 98 GLN A CA 1
ATOM 763 C C . GLN A 1 98 ? -6.598 0.640 8.772 1.00 79.94 98 GLN A C 1
ATOM 765 O O . GLN A 1 98 ? -6.356 -0.447 8.249 1.00 79.94 98 GLN A O 1
ATOM 770 N N . ALA A 1 99 ? -7.300 1.594 8.168 1.00 76.31 99 ALA A N 1
ATOM 771 C CA . ALA A 1 99 ? -7.753 1.475 6.789 1.00 76.31 99 ALA A CA 1
ATOM 772 C C . ALA A 1 99 ? -7.367 2.730 5.990 1.00 76.31 99 ALA A C 1
ATOM 774 O O . ALA A 1 99 ? -7.366 3.834 6.552 1.00 76.31 99 ALA A O 1
ATOM 775 N N . PRO A 1 100 ? -7.021 2.577 4.697 1.00 71.94 100 PRO A N 1
ATOM 776 C CA . PRO A 1 100 ? -6.753 3.707 3.822 1.00 71.94 100 PRO A CA 1
ATOM 777 C C . PRO A 1 100 ? -8.050 4.475 3.566 1.00 71.94 100 PRO A C 1
ATOM 779 O O . PRO A 1 100 ? -9.101 3.889 3.308 1.00 71.94 100 PRO A O 1
ATOM 782 N N . THR A 1 101 ? -7.975 5.801 3.635 1.00 69.50 101 THR A N 1
ATOM 783 C CA . THR A 1 101 ? -9.126 6.686 3.418 1.00 69.50 101 THR A CA 1
ATOM 784 C C . THR A 1 101 ? -8.800 7.747 2.389 1.00 69.50 101 THR A C 1
ATOM 786 O O . THR A 1 101 ? -7.699 8.305 2.396 1.00 69.50 101 THR A O 1
ATOM 789 N N . ILE A 1 102 ? -9.759 8.012 1.500 1.00 61.84 102 ILE A N 1
ATOM 790 C CA . ILE A 1 102 ? -9.653 9.060 0.485 1.00 61.84 102 ILE A CA 1
ATOM 791 C C . ILE A 1 102 ? -9.840 10.408 1.190 1.00 61.84 102 ILE A C 1
ATOM 793 O O . ILE A 1 102 ? -10.839 10.632 1.875 1.00 61.84 102 ILE A O 1
ATOM 797 N N . TYR A 1 103 ? -8.861 11.299 1.055 1.00 58.75 103 TYR A N 1
ATOM 798 C CA . TYR A 1 103 ? -8.877 12.613 1.690 1.00 58.75 103 TYR A CA 1
ATOM 799 C C . TYR A 1 103 ? -9.661 13.610 0.819 1.00 58.75 103 TYR A C 1
ATOM 801 O O . TYR A 1 103 ? -9.186 14.013 -0.235 1.00 58.75 103 TYR A O 1
ATOM 809 N N . TYR A 1 104 ? -10.868 14.001 1.247 1.00 57.75 104 TYR A N 1
ATOM 810 C CA . TYR A 1 104 ? -11.805 14.819 0.450 1.00 57.75 104 TYR A CA 1
ATOM 811 C C . TYR A 1 104 ? -11.573 16.343 0.545 1.00 57.75 104 TYR A C 1
ATOM 813 O O . TYR A 1 104 ? -12.268 17.123 -0.104 1.00 57.75 104 TYR A O 1
ATOM 821 N N . ASN A 1 105 ? -10.625 16.803 1.367 1.00 53.94 105 ASN A N 1
ATOM 822 C CA . ASN A 1 105 ? -10.448 18.235 1.620 1.00 53.94 105 ASN A CA 1
ATOM 823 C C . ASN A 1 105 ? -9.435 18.850 0.643 1.00 53.94 105 ASN A C 1
ATOM 825 O O . ASN A 1 105 ? -8.344 18.320 0.464 1.00 53.94 105 ASN A O 1
ATOM 829 N N . GLN A 1 106 ? -9.773 20.028 0.109 1.00 46.16 106 GLN A N 1
ATOM 830 C CA . GLN A 1 106 ? -9.056 20.831 -0.904 1.00 46.16 106 GLN A CA 1
ATOM 831 C C . GLN A 1 106 ? -7.598 21.217 -0.565 1.00 46.16 106 GLN A C 1
ATOM 833 O O . GLN A 1 106 ? -6.901 21.774 -1.403 1.00 46.16 106 GLN A O 1
ATOM 838 N N . ALA A 1 107 ? -7.110 20.891 0.635 1.00 47.41 107 ALA A N 1
ATOM 839 C CA . ALA A 1 107 ? -5.687 20.906 0.985 1.00 47.41 107 ALA A CA 1
ATOM 840 C C . ALA A 1 107 ? -5.027 19.538 0.713 1.00 47.41 107 ALA A C 1
ATOM 842 O O . ALA A 1 107 ? -4.163 19.086 1.469 1.00 47.41 107 ALA A O 1
ATOM 843 N N . ALA A 1 108 ? -5.498 18.829 -0.314 1.00 51.84 108 ALA A N 1
ATOM 844 C CA . ALA A 1 108 ? -4.923 17.572 -0.748 1.00 51.84 108 ALA A CA 1
ATOM 845 C C . ALA A 1 108 ? -3.562 17.875 -1.369 1.00 51.84 108 ALA A C 1
ATOM 847 O O . ALA A 1 108 ? -3.467 18.643 -2.325 1.00 51.84 108 ALA A O 1
ATOM 848 N N . ARG A 1 109 ? -2.502 17.270 -0.831 1.00 54.25 109 ARG A N 1
ATOM 849 C CA . ARG A 1 109 ? -1.295 17.083 -1.630 1.00 54.25 109 ARG A CA 1
ATOM 850 C C . ARG A 1 109 ? -1.684 16.062 -2.701 1.00 54.25 109 ARG A C 1
ATOM 852 O O . ARG A 1 109 ? -2.063 14.953 -2.313 1.00 54.25 109 ARG A O 1
ATOM 859 N N . PRO A 1 110 ? -1.671 16.419 -3.996 1.00 59.94 110 PRO A N 1
ATOM 860 C CA . PRO A 1 110 ? -1.837 15.434 -5.055 1.00 59.94 110 PRO A CA 1
ATOM 861 C C . PRO A 1 110 ? -0.818 14.314 -4.842 1.00 59.94 110 PRO A C 1
ATOM 863 O O . PRO A 1 110 ? 0.259 14.564 -4.285 1.00 59.94 110 PRO A O 1
ATOM 866 N N . ALA A 1 111 ? -1.144 13.089 -5.262 1.00 64.25 111 ALA A N 1
ATOM 867 C CA . ALA A 1 111 ? -0.117 12.058 -5.346 1.00 64.25 111 ALA A CA 1
ATOM 868 C C . ALA A 1 111 ? 1.079 12.637 -6.135 1.00 64.25 111 ALA A C 1
ATOM 870 O O . ALA A 1 111 ? 0.842 13.296 -7.155 1.00 64.25 111 ALA A O 1
ATOM 871 N N . PRO A 1 112 ? 2.334 12.457 -5.674 1.00 68.75 112 PRO A N 1
ATOM 872 C CA . PRO A 1 112 ? 3.494 12.957 -6.404 1.00 68.75 112 PRO A CA 1
ATOM 873 C C . PRO A 1 112 ? 3.446 12.481 -7.855 1.00 68.75 112 PRO A C 1
ATOM 875 O O . PRO A 1 112 ? 2.969 11.376 -8.130 1.00 68.75 112 PRO A O 1
ATOM 878 N N . ALA A 1 113 ? 3.891 13.318 -8.792 1.00 70.50 113 ALA A N 1
ATOM 879 C CA . ALA A 1 113 ? 3.895 12.932 -10.195 1.00 70.50 113 ALA A CA 1
ATOM 880 C C . ALA A 1 113 ? 4.779 11.679 -10.372 1.00 70.50 113 ALA A C 1
ATOM 882 O O . ALA A 1 113 ? 5.915 11.670 -9.890 1.00 70.50 113 ALA A O 1
ATOM 883 N N . PRO A 1 114 ? 4.280 10.613 -11.022 1.00 77.69 114 PRO A N 1
ATOM 884 C CA . PRO A 1 114 ? 5.090 9.430 -11.279 1.00 77.69 114 PRO A CA 1
ATOM 885 C C . PRO A 1 114 ? 6.195 9.765 -12.291 1.00 77.69 114 PRO A C 1
ATOM 887 O O . PRO A 1 114 ? 6.032 10.671 -13.110 1.00 77.69 114 PRO A O 1
ATOM 890 N N . PHE A 1 115 ? 7.294 9.002 -12.279 1.00 80.00 115 PHE A N 1
ATOM 891 C CA . PHE A 1 115 ? 8.384 9.154 -13.251 1.00 80.00 115 PHE A CA 1
ATOM 892 C C . PHE A 1 115 ? 7.860 9.028 -14.692 1.00 80.00 115 PHE A C 1
ATOM 894 O O . PHE A 1 115 ? 7.339 7.974 -15.097 1.00 80.00 115 PHE A O 1
ATOM 901 N N . ARG A 1 116 ? 7.975 10.125 -15.447 1.00 79.00 116 ARG A N 1
ATOM 902 C CA . ARG A 1 116 ? 7.374 10.334 -16.767 1.00 79.00 116 ARG A CA 1
ATOM 903 C C . ARG A 1 116 ? 8.204 11.329 -17.566 1.00 79.00 116 ARG A C 1
ATOM 905 O O . ARG A 1 116 ? 8.708 12.305 -17.021 1.00 79.00 116 ARG A O 1
ATOM 912 N N . SER A 1 117 ? 8.218 11.143 -18.880 1.00 80.69 117 SER A N 1
ATOM 913 C CA . SER A 1 117 ? 8.726 12.140 -19.819 1.00 80.69 117 SER A CA 1
ATOM 914 C C . SER A 1 117 ? 7.871 12.260 -21.074 1.00 80.69 117 SER A C 1
ATOM 916 O O . SER A 1 117 ? 7.259 11.289 -21.527 1.00 80.69 117 SER A O 1
ATOM 918 N N . ASP A 1 118 ? 7.844 13.475 -21.627 1.00 76.56 118 ASP A N 1
ATOM 919 C CA . ASP A 1 118 ? 7.252 13.781 -22.935 1.00 76.56 118 ASP A CA 1
ATOM 920 C C . ASP A 1 118 ? 8.320 13.851 -24.025 1.00 76.56 118 ASP A C 1
ATOM 922 O O . ASP A 1 118 ? 8.076 13.491 -25.177 1.00 76.56 118 ASP A O 1
ATOM 926 N N . TYR A 1 119 ? 9.507 14.339 -23.666 1.00 75.19 119 TYR A N 1
ATOM 927 C CA . TYR A 1 119 ? 10.654 14.399 -24.551 1.00 75.19 119 TYR A CA 1
ATOM 928 C C . TYR A 1 119 ? 11.928 14.021 -23.807 1.00 75.19 119 TYR A C 1
ATOM 930 O O . TYR A 1 119 ? 12.037 14.158 -22.589 1.00 75.19 119 TYR A O 1
ATOM 938 N N . TRP A 1 120 ? 12.899 13.531 -24.564 1.00 79.38 120 TRP A N 1
ATOM 939 C CA . TRP A 1 120 ? 14.213 13.176 -24.061 1.00 79.38 120 TRP A CA 1
ATOM 940 C C . TRP A 1 120 ? 15.245 13.964 -24.866 1.00 79.38 120 TRP A C 1
ATOM 942 O O . TRP A 1 120 ? 15.196 13.968 -26.093 1.00 79.38 120 TRP A O 1
ATOM 952 N N . ASP A 1 121 ? 16.115 14.692 -24.176 1.00 78.50 121 ASP A N 1
ATOM 953 C CA . ASP A 1 121 ? 17.180 15.527 -24.743 1.00 78.50 121 ASP A CA 1
ATOM 954 C C . ASP A 1 121 ? 18.448 15.452 -23.877 1.00 78.50 121 ASP A C 1
ATOM 956 O O . ASP A 1 121 ? 19.186 16.426 -23.740 1.00 78.50 121 ASP A O 1
ATOM 960 N N . ASN A 1 122 ? 18.707 14.282 -23.281 1.00 82.19 122 ASN A N 1
ATOM 961 C CA . ASN A 1 122 ? 19.802 14.083 -22.332 1.00 82.19 122 ASN A CA 1
ATOM 962 C C . ASN A 1 122 ? 21.164 13.891 -23.033 1.00 82.19 122 ASN A C 1
ATOM 964 O O . ASN A 1 122 ? 21.818 12.845 -22.959 1.00 82.19 122 ASN A O 1
ATOM 968 N N . VAL A 1 123 ? 21.585 14.920 -23.763 1.00 80.25 123 VAL A N 1
ATOM 969 C CA . VAL A 1 123 ? 22.873 15.005 -24.456 1.00 80.25 123 VAL A CA 1
ATOM 970 C C . VAL A 1 123 ? 23.690 16.168 -23.924 1.00 80.25 123 VAL A C 1
ATOM 972 O O . VAL A 1 123 ? 23.169 17.215 -23.554 1.00 80.25 123 VAL A O 1
ATOM 975 N N . VAL A 1 124 ? 25.003 15.969 -23.900 1.00 81.75 124 VAL A N 1
ATOM 976 C CA . VAL A 1 124 ? 25.984 16.952 -23.456 1.00 81.75 124 VAL A CA 1
ATOM 977 C C . VAL A 1 124 ? 26.947 17.218 -24.603 1.00 81.75 124 VAL A C 1
ATOM 979 O O . VAL A 1 124 ? 27.524 16.289 -25.181 1.00 81.75 124 VAL A O 1
ATOM 982 N N . GLU A 1 125 ? 27.131 18.493 -24.915 1.00 76.38 125 GLU A N 1
ATOM 983 C CA . GLU A 1 125 ? 28.143 18.957 -25.855 1.00 76.38 125 GLU A CA 1
ATOM 984 C C . GLU A 1 125 ? 29.539 18.698 -25.271 1.00 76.38 125 GLU A C 1
ATOM 986 O O . GLU A 1 125 ? 29.841 19.084 -24.138 1.00 76.38 125 GLU A O 1
ATOM 991 N N . ARG A 1 126 ? 30.387 17.977 -26.007 1.00 71.38 126 ARG A N 1
ATOM 992 C CA . ARG A 1 126 ? 31.765 17.695 -25.591 1.00 71.38 126 ARG A CA 1
ATOM 993 C C . ARG A 1 126 ? 32.701 17.874 -26.772 1.00 71.38 126 ARG A C 1
ATOM 995 O O . ARG A 1 126 ? 32.631 17.085 -27.705 1.00 71.38 126 ARG A O 1
ATOM 1002 N N . GLY A 1 127 ? 33.623 18.831 -26.692 1.00 64.88 127 GLY A N 1
ATOM 1003 C CA . GLY A 1 127 ? 34.664 19.058 -27.701 1.00 64.88 127 GLY A CA 1
ATOM 1004 C C . GLY A 1 127 ? 34.637 20.471 -28.283 1.00 64.88 127 GLY A C 1
ATOM 1005 O O . GLY A 1 127 ? 33.940 21.338 -27.776 1.00 64.88 127 GLY A O 1
ATOM 1006 N N . ILE A 1 128 ? 35.445 20.693 -29.324 1.00 58.88 128 ILE A N 1
ATOM 1007 C CA . ILE A 1 128 ? 35.624 21.996 -30.000 1.00 58.88 128 ILE A CA 1
ATOM 1008 C C . ILE A 1 128 ? 34.790 22.069 -31.306 1.00 58.88 128 ILE A C 1
ATOM 1010 O O . ILE A 1 128 ? 34.714 23.120 -31.931 1.00 58.88 128 ILE A O 1
ATOM 1014 N N . GLN A 1 129 ? 34.155 20.966 -31.730 1.00 58.81 129 GLN A N 1
ATOM 1015 C CA . GLN A 1 129 ? 33.407 20.858 -32.995 1.00 58.81 129 GLN A CA 1
ATOM 1016 C C . GLN A 1 129 ? 31.989 20.286 -32.803 1.00 58.81 129 GLN A C 1
ATOM 1018 O O . GLN A 1 129 ? 31.714 19.203 -33.312 1.00 58.81 129 GLN A O 1
ATOM 1023 N N . ASP A 1 130 ? 31.110 20.964 -32.053 1.00 59.75 130 ASP A N 1
ATOM 1024 C CA . ASP A 1 130 ? 29.664 20.658 -31.946 1.00 59.75 130 ASP A CA 1
ATOM 1025 C C . ASP A 1 130 ? 29.316 19.156 -31.804 1.00 59.75 130 ASP A C 1
ATOM 1027 O O . ASP A 1 130 ? 28.299 18.663 -32.304 1.00 59.75 130 ASP A O 1
ATOM 1031 N N . SER A 1 131 ? 30.181 18.379 -31.144 1.00 65.00 131 SER A N 1
ATOM 1032 C CA . SER A 1 131 ? 29.995 16.941 -30.989 1.00 65.00 131 SER A CA 1
ATOM 1033 C C . SER A 1 131 ? 29.116 16.669 -29.776 1.00 65.00 131 SER A C 1
ATOM 1035 O O . SER A 1 131 ? 29.556 16.707 -28.623 1.00 65.00 131 SER A O 1
ATOM 1037 N N . TYR A 1 132 ? 27.844 16.385 -30.048 1.00 71.12 132 TYR A N 1
ATOM 1038 C CA . TYR A 1 132 ? 26.886 15.946 -29.041 1.00 71.12 132 TYR A CA 1
ATOM 1039 C C . TYR A 1 132 ? 27.179 14.505 -28.630 1.00 71.12 132 TYR A C 1
ATOM 1041 O O . TYR A 1 132 ? 27.228 13.592 -29.454 1.00 71.12 132 TYR A O 1
ATOM 1049 N N . SER A 1 133 ? 27.355 14.292 -27.330 1.00 79.69 133 SER A N 1
ATOM 1050 C CA . SER A 1 133 ? 27.534 12.968 -26.744 1.00 79.69 133 SER A CA 1
ATOM 1051 C C . SER A 1 133 ? 26.421 12.687 -25.744 1.00 79.69 133 SER A C 1
ATOM 1053 O O . SER A 1 133 ? 25.895 13.606 -25.122 1.00 79.69 133 SER A O 1
ATOM 1055 N N . LEU A 1 134 ? 26.063 11.417 -25.565 1.00 83.50 134 LEU A N 1
ATOM 1056 C CA . LEU A 1 134 ? 25.115 11.030 -24.520 1.00 83.50 134 LEU A CA 1
ATOM 1057 C C . LEU A 1 134 ? 25.609 11.486 -23.143 1.00 83.50 134 LEU A C 1
ATOM 1059 O O . LEU A 1 134 ? 26.805 11.363 -22.835 1.00 83.50 134 LEU A O 1
ATOM 1063 N N . ALA A 1 135 ? 24.685 11.956 -22.305 1.00 86.62 135 ALA A N 1
ATOM 1064 C CA . ALA A 1 135 ? 24.977 12.227 -20.908 1.00 86.62 135 ALA A CA 1
ATOM 1065 C C . ALA A 1 135 ? 25.463 10.963 -20.183 1.00 86.62 135 ALA A C 1
ATOM 1067 O O . ALA A 1 135 ? 25.214 9.827 -20.599 1.00 86.62 135 ALA A O 1
ATOM 1068 N N . LEU A 1 136 ? 26.179 11.162 -19.073 1.00 87.75 136 LEU A N 1
ATOM 1069 C CA . LEU A 1 136 ? 26.737 10.048 -18.309 1.00 87.75 136 LEU A CA 1
ATOM 1070 C C . LEU A 1 136 ? 25.639 9.126 -17.755 1.00 87.75 136 LEU A C 1
ATOM 1072 O O . LEU A 1 136 ? 25.836 7.915 -17.769 1.00 87.75 136 LEU A O 1
ATOM 1076 N N . SER A 1 137 ? 24.485 9.674 -17.351 1.00 89.62 137 SER A N 1
ATOM 1077 C CA . SER A 1 137 ? 23.349 8.878 -16.865 1.00 89.62 137 SER A CA 1
ATOM 1078 C C . SER A 1 137 ? 22.784 7.958 -17.952 1.00 89.62 137 SER A C 1
ATOM 1080 O O . SER A 1 137 ? 22.586 6.767 -17.713 1.00 89.62 137 SER A O 1
ATOM 1082 N N . THR A 1 138 ? 22.643 8.446 -19.187 1.00 87.75 138 THR A N 1
ATOM 1083 C CA . THR A 1 138 ? 22.213 7.607 -20.313 1.00 87.75 138 THR A CA 1
ATOM 1084 C C . THR A 1 138 ? 23.237 6.533 -20.649 1.00 87.75 138 THR A C 1
ATOM 1086 O O . THR A 1 138 ? 22.872 5.381 -20.868 1.00 87.75 138 THR A O 1
ATOM 1089 N N . LYS A 1 139 ? 24.534 6.870 -20.634 1.00 88.44 139 LYS A N 1
ATOM 1090 C CA . LYS A 1 139 ? 25.585 5.859 -20.811 1.00 88.44 139 LYS A CA 1
ATOM 1091 C C . LYS A 1 139 ? 25.480 4.784 -19.732 1.00 88.44 139 LYS A C 1
ATOM 1093 O O . LYS A 1 139 ? 25.491 3.607 -20.074 1.00 88.44 139 LYS A O 1
ATOM 1098 N N . SER A 1 140 ? 25.317 5.163 -18.460 1.00 89.75 140 SER A N 1
ATOM 1099 C CA . SER A 1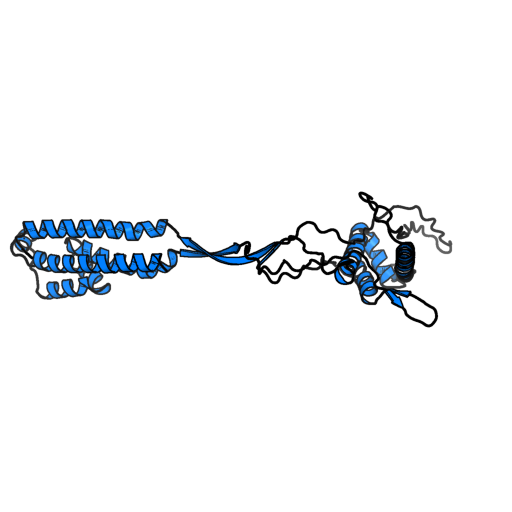 140 ? 25.154 4.192 -17.372 1.00 89.75 140 SER A CA 1
ATOM 1100 C C . SER A 1 140 ? 23.909 3.322 -17.523 1.00 89.75 140 SER A C 1
ATOM 1102 O O . SER A 1 140 ? 23.998 2.136 -17.234 1.00 89.75 140 SER A O 1
ATOM 1104 N N . ALA A 1 141 ? 22.799 3.859 -18.040 1.00 89.56 141 ALA A N 1
ATOM 1105 C CA . ALA A 1 141 ? 21.592 3.076 -18.295 1.00 89.56 141 ALA A CA 1
ATOM 1106 C C . ALA A 1 141 ? 21.809 2.005 -19.379 1.00 89.56 141 ALA A C 1
ATOM 1108 O O . ALA A 1 141 ? 21.288 0.895 -19.271 1.00 89.56 141 ALA A O 1
ATOM 1109 N N . VAL A 1 142 ? 22.618 2.297 -20.403 1.00 87.56 142 VAL A N 1
ATOM 1110 C CA . VAL A 1 142 ? 23.023 1.298 -21.408 1.00 87.56 142 VAL A CA 1
ATOM 1111 C C . VAL A 1 142 ? 23.892 0.208 -20.773 1.00 87.56 142 VAL A C 1
ATOM 1113 O O . VAL A 1 142 ? 23.644 -0.973 -21.004 1.00 87.56 142 VAL A O 1
ATOM 1116 N N . TYR A 1 143 ? 24.869 0.582 -19.934 1.00 88.00 143 TYR A N 1
ATOM 1117 C CA . TYR A 1 143 ? 25.700 -0.383 -19.197 1.00 88.00 143 TYR A CA 1
ATOM 1118 C C . TYR A 1 143 ? 24.860 -1.278 -18.277 1.00 88.00 143 TYR A C 1
ATOM 1120 O O . TYR A 1 143 ? 25.007 -2.498 -18.310 1.00 88.00 143 TYR A O 1
ATOM 1128 N N . SER A 1 144 ? 23.954 -0.703 -17.480 1.00 89.69 144 SER A N 1
ATOM 1129 C CA . SER A 1 144 ? 23.101 -1.479 -16.577 1.00 89.69 144 SER A CA 1
ATOM 1130 C C . SER A 1 144 ? 22.108 -2.355 -17.333 1.00 89.69 144 SER A C 1
ATOM 1132 O O . SER A 1 144 ? 21.860 -3.474 -16.910 1.00 89.69 144 SER A O 1
ATOM 1134 N N . GLY A 1 145 ? 21.574 -1.895 -18.465 1.00 86.50 145 GLY A N 1
ATOM 1135 C CA . GLY A 1 145 ? 20.618 -2.664 -19.261 1.00 86.50 145 GLY A CA 1
ATOM 1136 C C . GLY A 1 145 ? 21.179 -3.966 -19.832 1.00 86.50 145 GLY A C 1
ATOM 1137 O O . GLY A 1 145 ? 20.428 -4.913 -20.022 1.00 86.50 145 GLY A O 1
ATOM 1138 N N . ILE A 1 146 ? 22.488 -4.013 -20.084 1.00 82.69 146 ILE A N 1
ATOM 1139 C CA . ILE A 1 146 ? 23.144 -5.146 -20.749 1.00 82.69 146 ILE A CA 1
ATOM 1140 C C . ILE A 1 146 ? 23.946 -6.015 -19.779 1.00 82.69 146 ILE A C 1
ATOM 1142 O O . ILE A 1 146 ? 24.018 -7.226 -19.978 1.00 82.69 146 ILE A O 1
ATOM 1146 N N . LEU A 1 147 ? 24.543 -5.415 -18.746 1.00 84.44 147 LEU A N 1
ATOM 1147 C CA . LEU A 1 147 ? 25.425 -6.118 -17.810 1.00 84.44 147 LEU A CA 1
ATOM 1148 C C . LEU A 1 147 ? 24.755 -6.451 -16.470 1.00 84.44 147 LEU A C 1
ATOM 1150 O O . LEU A 1 147 ? 25.280 -7.271 -15.718 1.00 84.44 147 LEU A O 1
ATOM 1154 N N . ALA A 1 148 ? 23.629 -5.818 -16.119 1.00 82.88 148 ALA A N 1
ATOM 1155 C CA . ALA A 1 148 ? 22.966 -6.123 -14.854 1.00 82.88 148 ALA A CA 1
ATOM 1156 C C . ALA A 1 148 ? 22.192 -7.444 -14.932 1.00 82.88 148 ALA A C 1
ATOM 1158 O O . ALA A 1 148 ? 21.511 -7.734 -15.910 1.00 82.88 148 ALA A O 1
ATOM 1159 N N . ALA A 1 149 ? 22.216 -8.203 -13.834 1.00 75.25 149 ALA A N 1
ATOM 1160 C CA . ALA A 1 149 ? 21.458 -9.449 -13.714 1.00 75.25 149 ALA A CA 1
ATOM 1161 C C . ALA A 1 149 ? 19.929 -9.240 -13.716 1.00 75.25 149 ALA A C 1
ATOM 1163 O O . ALA A 1 149 ? 19.183 -10.151 -14.058 1.00 75.25 149 ALA A O 1
ATOM 1164 N N . GLN A 1 150 ? 19.452 -8.066 -13.284 1.00 81.31 150 GLN A N 1
ATOM 1165 C CA . GLN A 1 150 ? 18.038 -7.689 -13.331 1.00 81.31 150 GLN A CA 1
ATOM 1166 C C . GLN A 1 150 ? 17.893 -6.164 -13.378 1.00 81.31 150 GLN A C 1
ATOM 1168 O O . GLN A 1 150 ? 18.541 -5.452 -12.608 1.00 81.31 150 GLN A O 1
ATOM 1173 N N . VAL A 1 151 ? 16.995 -5.672 -14.230 1.00 86.50 151 VAL A N 1
ATOM 1174 C CA . VAL A 1 151 ? 16.584 -4.264 -14.266 1.00 86.50 151 VAL A CA 1
ATOM 1175 C C . VAL A 1 151 ? 15.180 -4.169 -13.680 1.00 86.50 151 VAL A C 1
ATOM 1177 O O . VAL A 1 151 ? 14.296 -4.940 -14.044 1.00 86.50 151 VAL A O 1
ATOM 1180 N N . ARG A 1 152 ? 14.971 -3.252 -12.733 1.00 86.88 152 ARG A N 1
ATOM 1181 C CA . ARG A 1 152 ? 13.677 -3.048 -12.066 1.00 86.88 152 ARG A CA 1
ATOM 1182 C C . ARG A 1 152 ? 13.080 -1.713 -12.475 1.00 86.88 152 ARG A C 1
ATOM 1184 O O . ARG A 1 152 ? 13.814 -0.781 -12.785 1.00 86.88 152 ARG A O 1
ATOM 1191 N N . TYR A 1 153 ? 11.756 -1.622 -12.458 1.00 85.00 153 TYR A N 1
ATOM 1192 C CA . TYR A 1 153 ? 11.070 -0.345 -12.626 1.00 85.00 153 TYR A CA 1
ATOM 1193 C C . TYR A 1 153 ? 11.367 0.579 -11.435 1.00 85.00 153 TYR A C 1
ATOM 1195 O O . TYR A 1 153 ? 11.427 0.087 -10.305 1.00 85.00 153 TYR A O 1
ATOM 1203 N N . PRO A 1 154 ? 11.519 1.894 -11.659 1.00 82.31 154 PRO A N 1
ATOM 1204 C CA . PRO A 1 154 ? 11.650 2.852 -10.576 1.00 82.31 154 PRO A CA 1
ATOM 1205 C C . PRO A 1 154 ? 10.357 2.884 -9.763 1.00 82.31 154 PRO A C 1
ATOM 1207 O O . PRO A 1 154 ? 9.256 3.008 -10.309 1.00 82.31 154 PRO A O 1
ATOM 1210 N N . GLU A 1 155 ? 10.496 2.74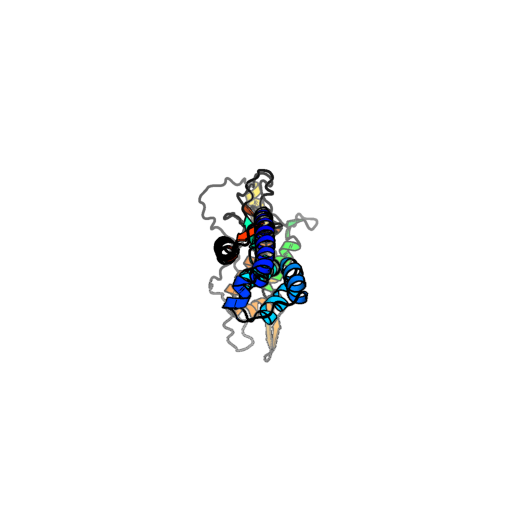8 -8.448 1.00 80.38 155 GLU A N 1
ATOM 1211 C CA . GLU A 1 155 ? 9.369 2.816 -7.525 1.00 80.38 155 GLU A CA 1
ATOM 1212 C C . GLU A 1 155 ? 8.920 4.276 -7.386 1.00 80.38 155 GLU A C 1
ATOM 1214 O O . GLU A 1 155 ? 9.745 5.141 -7.077 1.00 80.38 155 GLU A O 1
ATOM 1219 N N . PRO A 1 156 ? 7.635 4.594 -7.622 1.00 74.56 156 PRO A N 1
ATOM 1220 C CA . PRO A 1 156 ? 7.161 5.963 -7.506 1.00 74.56 156 PRO A CA 1
ATOM 1221 C C . PRO A 1 156 ? 7.267 6.432 -6.052 1.00 74.56 156 PRO A C 1
ATOM 1223 O O . PRO A 1 156 ? 6.894 5.714 -5.122 1.00 74.56 156 PRO A O 1
ATOM 1226 N N . GLN A 1 157 ? 7.737 7.663 -5.848 1.00 75.56 157 GLN A N 1
ATOM 1227 C CA . GLN A 1 157 ? 7.781 8.249 -4.512 1.00 75.56 157 GLN A CA 1
ATOM 1228 C C . GLN A 1 157 ? 6.352 8.497 -4.018 1.00 75.56 157 GLN A C 1
ATOM 1230 O O . GLN A 1 157 ? 5.610 9.292 -4.593 1.00 75.56 157 GLN A O 1
ATOM 1235 N N . CYS A 1 158 ? 5.960 7.803 -2.951 1.00 75.25 158 CYS A N 1
ATOM 1236 C CA . CYS A 1 158 ? 4.669 7.980 -2.302 1.00 75.25 158 CYS A CA 1
ATOM 1237 C C . CYS A 1 158 ? 4.885 8.295 -0.822 1.00 75.25 158 CYS A C 1
ATOM 1239 O O . CYS A 1 158 ? 5.163 7.410 -0.019 1.00 75.25 158 CYS A O 1
ATOM 1241 N N . ASP A 1 159 ? 4.703 9.562 -0.449 1.00 71.06 159 ASP A N 1
ATOM 1242 C CA . ASP A 1 159 ? 4.792 10.011 0.950 1.00 71.06 159 ASP A CA 1
ATOM 1243 C C . ASP A 1 159 ? 3.547 9.635 1.781 1.00 71.06 159 ASP A C 1
ATOM 1245 O O . ASP A 1 159 ? 3.435 9.979 2.960 1.00 71.06 159 ASP A O 1
ATOM 1249 N N . THR A 1 160 ? 2.561 8.984 1.159 1.00 71.75 160 THR A N 1
ATOM 1250 C CA . THR A 1 160 ? 1.269 8.639 1.768 1.00 71.75 160 THR A CA 1
ATOM 1251 C C . THR A 1 160 ? 1.057 7.126 1.808 1.00 71.75 160 THR A C 1
ATOM 1253 O O . THR A 1 160 ? 1.913 6.360 1.384 1.00 71.75 160 THR A O 1
ATOM 1256 N N . ALA A 1 161 ? -0.062 6.669 2.374 1.00 69.56 161 ALA A N 1
ATOM 1257 C CA . ALA A 1 161 ? -0.265 5.248 2.648 1.00 69.56 161 ALA A CA 1
ATOM 1258 C C . ALA A 1 161 ? -0.525 4.416 1.385 1.00 69.56 161 ALA A C 1
ATOM 1260 O O . ALA A 1 161 ? -0.030 3.302 1.261 1.00 69.56 161 ALA A O 1
ATOM 1261 N N . ASN A 1 162 ? -1.324 4.950 0.460 1.00 77.00 162 ASN A N 1
ATOM 1262 C CA . ASN A 1 162 ? -1.597 4.317 -0.827 1.00 77.00 162 ASN A CA 1
ATOM 1263 C C . ASN A 1 162 ? -1.783 5.420 -1.869 1.00 77.00 162 ASN A C 1
ATOM 1265 O O . ASN A 1 162 ? -2.731 6.200 -1.751 1.00 77.00 162 ASN A O 1
ATOM 1269 N N . CYS A 1 163 ? -0.867 5.492 -2.832 1.00 78.38 163 CYS A N 1
ATOM 1270 C CA . CYS A 1 163 ? -0.957 6.374 -3.986 1.00 78.38 163 CYS A CA 1
ATOM 1271 C C . CYS A 1 163 ? -1.452 5.563 -5.180 1.00 78.38 163 CYS A C 1
ATOM 1273 O O . CYS A 1 163 ? -0.897 4.519 -5.516 1.00 78.38 163 CYS A O 1
ATOM 1275 N N . THR A 1 164 ? -2.491 6.065 -5.831 1.00 78.19 164 THR A N 1
ATOM 1276 C CA . THR A 1 164 ? -3.034 5.487 -7.057 1.00 78.19 164 THR A CA 1
ATOM 1277 C C . THR A 1 164 ? -2.970 6.538 -8.142 1.00 78.19 164 THR A C 1
ATOM 1279 O O . THR A 1 164 ? -3.362 7.685 -7.927 1.00 78.19 164 THR A O 1
ATOM 1282 N N . TRP A 1 165 ? -2.461 6.149 -9.303 1.00 78.69 165 TRP A N 1
ATOM 1283 C CA . TRP A 1 165 ? -2.366 7.020 -10.463 1.00 78.69 165 TRP A CA 1
ATOM 1284 C C . TRP A 1 165 ? -3.233 6.454 -11.585 1.00 78.69 165 TRP A C 1
ATOM 1286 O O . TRP A 1 165 ? -3.265 5.232 -11.763 1.00 78.69 165 TRP A O 1
ATOM 1296 N N . PRO A 1 166 ? -3.925 7.310 -12.353 1.00 75.56 166 PRO A N 1
ATOM 1297 C CA . PRO A 1 166 ? -4.533 6.882 -13.601 1.00 75.56 166 PRO A CA 1
ATOM 1298 C C . PRO A 1 166 ? -3.443 6.478 -14.602 1.00 75.56 166 PRO A C 1
ATOM 1300 O O . PRO A 1 166 ? -2.257 6.763 -14.417 1.00 75.56 166 PRO A O 1
ATOM 1303 N N . THR A 1 167 ? -3.838 5.825 -15.692 1.00 77.00 167 THR A N 1
ATOM 1304 C CA . THR A 1 167 ? -2.913 5.516 -16.785 1.00 77.00 167 THR A CA 1
ATOM 1305 C C . THR A 1 167 ? -2.363 6.815 -17.374 1.00 77.00 167 THR A C 1
ATOM 1307 O O . THR A 1 167 ? -3.087 7.566 -18.025 1.00 77.00 167 THR A O 1
ATOM 1310 N N . VAL A 1 168 ? -1.078 7.082 -17.135 1.00 75.69 168 VAL A N 1
ATOM 1311 C CA . VAL A 1 168 ? -0.368 8.239 -17.689 1.00 75.69 168 VAL A CA 1
ATOM 1312 C C . VAL A 1 168 ? 0.410 7.824 -18.943 1.00 75.69 168 VAL A C 1
ATOM 1314 O O . VAL A 1 168 ? 1.036 6.761 -18.939 1.00 75.69 168 VAL A O 1
ATOM 1317 N N . PRO A 1 169 ? 0.422 8.630 -20.020 1.00 76.75 169 PRO A N 1
ATOM 1318 C CA . PRO A 1 169 ? 1.273 8.335 -21.174 1.00 76.75 169 PRO A CA 1
ATOM 1319 C C . PRO A 1 169 ? 2.746 8.479 -20.765 1.00 76.75 169 PRO A C 1
ATOM 1321 O O . PRO A 1 169 ? 3.030 9.250 -19.869 1.00 76.75 169 PRO A O 1
ATOM 1324 N N . THR A 1 170 ? 3.727 7.838 -21.385 1.00 79.19 170 THR A N 1
ATOM 1325 C CA . THR A 1 170 ? 5.150 8.164 -21.132 1.00 79.19 170 THR A CA 1
ATOM 1326 C C . THR A 1 170 ? 6.001 7.716 -22.307 1.00 79.19 170 THR A C 1
ATOM 1328 O O . THR A 1 170 ? 5.605 6.810 -23.040 1.00 79.19 170 THR A O 1
ATOM 1331 N N . LEU A 1 171 ? 7.172 8.330 -22.481 1.00 80.69 171 LEU A N 1
ATOM 1332 C CA . LEU A 1 171 ? 8.187 7.819 -23.392 1.00 80.69 171 LEU A CA 1
ATOM 1333 C C . LEU A 1 171 ? 8.724 6.470 -22.880 1.00 80.69 171 LEU A C 1
ATOM 1335 O O . LEU A 1 171 ? 9.008 6.320 -21.690 1.00 80.69 171 LEU A O 1
ATOM 1339 N N . ALA A 1 172 ? 8.870 5.509 -23.789 1.00 80.81 172 ALA A N 1
ATOM 1340 C CA . ALA A 1 172 ? 9.484 4.210 -23.542 1.00 80.81 172 ALA A CA 1
ATOM 1341 C C . ALA A 1 172 ? 10.234 3.734 -24.793 1.00 80.81 172 ALA A C 1
ATOM 1343 O O . ALA A 1 172 ? 9.946 4.183 -25.908 1.00 80.81 172 ALA A O 1
ATOM 1344 N N . ILE A 1 173 ? 11.192 2.829 -24.600 1.00 81.50 173 ILE A N 1
ATOM 1345 C CA . ILE A 1 173 ? 11.875 2.108 -25.674 1.00 81.50 173 ILE A CA 1
ATOM 1346 C C . ILE A 1 173 ? 11.356 0.680 -25.695 1.00 81.50 173 ILE A C 1
ATOM 1348 O O . ILE A 1 173 ? 11.279 0.026 -24.659 1.00 81.50 173 ILE A O 1
ATOM 1352 N N . CYS A 1 174 ? 11.042 0.208 -26.895 1.00 80.38 174 CYS A N 1
ATOM 1353 C CA . CYS A 1 174 ? 10.710 -1.182 -27.154 1.00 80.38 174 CYS A CA 1
ATOM 1354 C C . CYS A 1 174 ? 11.746 -1.756 -28.116 1.00 80.38 174 CYS A C 1
ATOM 1356 O O . CYS A 1 174 ? 12.184 -1.068 -29.044 1.00 80.38 174 CYS A O 1
ATOM 1358 N N . GLY A 1 175 ? 12.103 -3.015 -27.901 1.00 76.25 175 GLY A N 1
ATOM 1359 C CA . GLY A 1 175 ? 13.013 -3.770 -28.746 1.00 76.25 175 GLY A CA 1
ATOM 1360 C C . GLY A 1 175 ? 12.351 -5.067 -29.172 1.00 76.25 175 GLY A C 1
ATOM 1361 O O . GLY A 1 175 ? 11.490 -5.595 -28.476 1.00 76.25 175 GLY A O 1
ATOM 1362 N N . GLN A 1 176 ? 12.725 -5.554 -30.348 1.00 73.62 176 GLN A N 1
ATOM 1363 C CA . GLN A 1 176 ? 12.291 -6.853 -30.833 1.00 73.62 176 GLN A CA 1
ATOM 1364 C C . GLN A 1 176 ? 13.423 -7.491 -31.628 1.00 73.62 176 GLN A C 1
ATOM 1366 O O . GLN A 1 176 ? 14.089 -6.829 -32.428 1.00 73.62 176 GLN A O 1
ATOM 1371 N N . CYS A 1 177 ? 13.612 -8.791 -31.438 1.00 72.25 177 CYS A N 1
ATOM 1372 C CA . CYS A 1 177 ? 14.561 -9.571 -32.209 1.00 72.25 177 CYS A CA 1
ATOM 1373 C C . CYS A 1 177 ? 13.940 -9.969 -33.553 1.00 72.25 177 CYS A C 1
ATOM 1375 O O . CYS A 1 177 ? 12.969 -10.723 -33.606 1.00 72.25 177 CYS A O 1
ATOM 1377 N N . ILE A 1 178 ? 14.511 -9.481 -34.657 1.00 69.00 178 ILE A N 1
ATOM 1378 C CA . ILE A 1 178 ? 14.131 -9.902 -36.011 1.00 69.00 178 ILE A CA 1
ATOM 1379 C C . ILE A 1 178 ? 15.231 -10.801 -36.569 1.00 69.00 178 ILE A C 1
ATOM 1381 O O . ILE A 1 178 ? 16.404 -10.430 -36.619 1.00 69.00 178 ILE A O 1
ATOM 1385 N N . THR A 1 179 ? 14.856 -11.992 -37.030 1.00 63.38 179 THR A N 1
ATOM 1386 C CA . THR A 1 179 ? 15.796 -12.910 -37.675 1.00 63.38 179 THR A CA 1
ATOM 1387 C C . THR A 1 179 ? 16.162 -12.391 -39.063 1.00 63.38 179 THR A C 1
ATOM 1389 O O . THR A 1 179 ? 15.315 -12.354 -39.956 1.00 63.38 179 THR A O 1
ATOM 1392 N N . THR A 1 180 ? 17.427 -12.034 -39.269 1.00 59.09 180 THR A N 1
ATOM 1393 C CA . THR A 1 180 ? 17.967 -11.672 -40.585 1.00 59.09 180 THR A CA 1
ATOM 1394 C C . THR A 1 180 ? 19.057 -12.661 -40.996 1.00 59.09 180 THR A C 1
ATOM 1396 O O . THR A 1 180 ? 19.772 -13.208 -40.157 1.00 59.09 180 THR A O 1
ATOM 1399 N N . GLN A 1 181 ? 19.166 -12.952 -42.296 1.00 50.44 181 GLN A N 1
ATOM 1400 C CA . GLN A 1 181 ? 20.230 -13.820 -42.801 1.00 50.44 181 GLN A CA 1
ATOM 1401 C C . GLN A 1 181 ? 21.503 -13.005 -43.005 1.00 50.44 181 GLN A C 1
ATOM 1403 O O . GLN A 1 181 ? 21.595 -12.210 -43.940 1.00 50.44 181 GLN A O 1
ATOM 1408 N N . VAL A 1 182 ? 22.495 -13.214 -42.142 1.00 52.88 182 VAL A N 1
ATOM 1409 C CA . VAL A 1 182 ? 23.799 -12.567 -42.287 1.00 52.88 182 VAL A CA 1
ATOM 1410 C C . VAL A 1 182 ? 24.738 -13.453 -43.095 1.00 52.88 182 VAL A C 1
ATOM 1412 O O . VAL A 1 182 ? 24.919 -14.634 -42.800 1.00 52.88 182 VAL A O 1
ATOM 1415 N N . LYS A 1 183 ? 25.359 -12.871 -44.127 1.00 43.91 183 LYS A N 1
ATOM 1416 C CA . LYS A 1 183 ? 26.458 -13.509 -44.856 1.00 43.91 183 LYS A CA 1
ATOM 1417 C C . LYS A 1 183 ? 27.708 -13.487 -43.981 1.00 43.91 183 LYS A C 1
ATOM 1419 O O . LYS A 1 183 ? 28.401 -12.476 -43.916 1.00 43.91 183 LYS A O 1
ATOM 1424 N N . VAL A 1 184 ? 28.000 -14.604 -43.326 1.00 53.47 184 VAL A N 1
ATOM 1425 C CA . VAL A 1 184 ? 29.277 -14.801 -42.636 1.00 53.47 184 VAL A CA 1
ATOM 1426 C C . VAL A 1 184 ? 30.324 -15.184 -43.679 1.00 53.47 184 VAL A C 1
ATOM 1428 O O . VAL A 1 184 ? 30.237 -16.250 -44.284 1.00 53.47 184 VAL A O 1
ATOM 1431 N N . ASN A 1 185 ? 31.296 -14.305 -43.924 1.00 46.97 185 ASN A N 1
ATOM 1432 C CA . ASN A 1 185 ? 32.444 -14.624 -44.767 1.00 46.97 185 ASN A CA 1
ATOM 1433 C C . ASN A 1 185 ? 33.579 -15.139 -43.873 1.00 46.97 185 ASN A C 1
ATOM 1435 O O . ASN A 1 185 ? 34.368 -14.356 -43.350 1.00 46.97 185 ASN A O 1
ATOM 1439 N N . CYS A 1 186 ? 33.629 -16.451 -43.642 1.00 51.72 186 CYS A N 1
ATOM 1440 C CA . CYS A 1 186 ? 34.750 -17.070 -42.939 1.00 51.72 186 CYS A CA 1
ATOM 1441 C C . CYS A 1 186 ? 35.951 -17.150 -43.893 1.00 51.72 186 CYS A C 1
ATOM 1443 O O . CYS A 1 186 ? 35.885 -17.868 -44.892 1.00 51.72 186 CYS A O 1
ATOM 1445 N N . SER A 1 187 ? 37.055 -16.452 -43.602 1.00 48.53 187 SER A N 1
ATOM 1446 C CA . SER A 1 187 ? 38.305 -16.697 -44.326 1.00 48.53 187 SER A CA 1
ATOM 1447 C C . SER A 1 187 ? 38.845 -18.069 -43.911 1.00 48.53 187 SER A C 1
ATOM 1449 O O . SER A 1 187 ? 39.198 -18.327 -42.761 1.00 48.53 187 SER A O 1
ATOM 1451 N N . SER A 1 188 ? 38.843 -19.005 -44.854 1.00 45.81 188 SER A N 1
ATOM 1452 C CA . SER A 1 188 ? 39.294 -20.373 -44.633 1.00 45.81 188 SER A CA 1
ATOM 1453 C C . SER A 1 188 ? 40.821 -20.433 -44.541 1.00 45.81 188 SER A C 1
ATOM 1455 O O . SER A 1 188 ? 41.503 -20.662 -45.538 1.00 45.81 188 SER A O 1
ATOM 1457 N N . GLN A 1 189 ? 41.354 -20.283 -43.332 1.00 46.75 189 GLN A N 1
ATOM 1458 C CA . GLN A 1 189 ? 42.599 -20.937 -42.918 1.00 46.75 189 GLN A CA 1
ATOM 1459 C C . GLN A 1 189 ? 42.419 -21.660 -41.572 1.00 46.75 189 GLN A C 1
ATOM 1461 O O . GLN A 1 189 ? 43.277 -21.614 -40.707 1.00 46.75 189 GLN A O 1
ATOM 1466 N N . ALA A 1 190 ? 41.292 -22.358 -41.405 1.00 40.69 190 ALA A N 1
ATOM 1467 C CA . ALA A 1 190 ? 41.162 -23.549 -40.561 1.00 40.69 190 ALA A CA 1
ATOM 1468 C C . ALA A 1 190 ? 39.808 -24.217 -40.848 1.00 40.69 190 ALA A C 1
ATOM 1470 O O . ALA A 1 190 ? 38.767 -23.562 -40.867 1.00 40.69 190 ALA A O 1
ATOM 1471 N N . ASN A 1 191 ? 39.822 -25.525 -41.106 1.00 42.62 191 ASN A N 1
ATOM 1472 C CA . ASN A 1 191 ? 38.630 -26.334 -41.342 1.00 42.62 191 ASN A CA 1
ATOM 1473 C C . ASN A 1 191 ? 37.797 -26.478 -40.060 1.00 42.62 191 ASN A C 1
ATOM 1475 O O . ASN A 1 191 ? 38.032 -27.389 -39.272 1.00 42.62 191 ASN A O 1
ATOM 1479 N N . SER A 1 192 ? 36.782 -25.634 -39.894 1.00 42.97 192 SER A N 1
ATOM 1480 C CA . SER A 1 192 ? 35.613 -25.928 -39.058 1.00 42.97 192 SER A CA 1
ATOM 1481 C C . SER A 1 192 ? 34.475 -24.973 -39.410 1.00 42.97 192 SER A C 1
ATOM 1483 O O . SER A 1 192 ? 34.631 -23.756 -39.340 1.00 42.97 192 SER A O 1
ATOM 1485 N N . TYR A 1 193 ? 33.335 -25.535 -39.815 1.00 38.12 193 TYR A N 1
ATOM 1486 C CA . TYR A 1 193 ? 32.089 -24.808 -40.054 1.00 38.12 193 TYR A CA 1
ATOM 1487 C C . TYR A 1 193 ? 31.665 -24.076 -38.773 1.00 38.12 193 TYR A C 1
ATOM 1489 O O . TYR A 1 193 ? 31.258 -24.717 -37.807 1.00 38.12 193 TYR A O 1
ATOM 1497 N N . VAL A 1 194 ? 31.717 -22.743 -38.772 1.00 41.66 194 VAL A N 1
ATOM 1498 C CA . VAL A 1 194 ? 31.059 -21.924 -37.747 1.00 41.66 194 VAL A CA 1
ATOM 1499 C C . VAL A 1 194 ? 29.788 -21.365 -38.365 1.00 41.66 194 VAL A C 1
ATOM 1501 O O . VAL A 1 194 ? 29.814 -20.436 -39.171 1.00 41.66 194 VAL A O 1
ATOM 1504 N N . GLN A 1 195 ? 28.653 -21.958 -38.007 1.00 38.75 195 GLN A N 1
ATOM 1505 C CA . GLN A 1 195 ? 27.330 -21.452 -38.352 1.00 38.75 195 GLN A CA 1
ATOM 1506 C C . GLN A 1 195 ? 27.018 -20.256 -37.436 1.00 38.75 195 GLN A C 1
ATOM 1508 O O . GLN A 1 195 ? 26.243 -20.353 -36.490 1.00 38.75 195 GLN A O 1
ATOM 1513 N N . GLY A 1 196 ? 27.702 -19.133 -37.663 1.00 36.97 196 GLY A N 1
ATOM 1514 C CA . GLY A 1 196 ? 27.528 -17.917 -36.876 1.00 36.97 196 GLY A CA 1
ATOM 1515 C C . GLY A 1 196 ? 26.210 -17.234 -37.226 1.00 36.97 196 GLY A C 1
ATOM 1516 O O . GLY A 1 196 ? 26.042 -16.730 -38.333 1.00 36.97 196 GLY A O 1
ATOM 1517 N N . ARG A 1 197 ? 25.262 -17.186 -36.289 1.00 37.56 197 ARG A N 1
ATOM 1518 C CA . ARG A 1 197 ? 24.178 -16.200 -36.355 1.00 37.56 197 ARG A CA 1
ATOM 1519 C C . ARG A 1 197 ? 24.783 -14.864 -35.942 1.00 37.56 197 ARG A C 1
ATOM 1521 O O . ARG A 1 197 ? 25.095 -14.673 -34.773 1.00 37.56 197 ARG A O 1
ATOM 1528 N N . ALA A 1 198 ? 25.000 -13.963 -36.892 1.00 38.47 198 ALA A N 1
ATOM 1529 C CA . ALA A 1 198 ? 25.315 -12.586 -36.546 1.00 38.47 198 ALA A CA 1
ATOM 1530 C C . ALA A 1 198 ? 23.995 -11.860 -36.271 1.00 38.47 198 ALA A C 1
ATOM 1532 O O . ALA A 1 198 ? 23.137 -11.751 -37.145 1.00 38.47 198 ALA A O 1
ATOM 1533 N N . TYR A 1 199 ? 23.822 -11.397 -35.040 1.00 40.59 199 TYR A N 1
ATOM 1534 C CA . TYR A 1 199 ? 22.725 -10.515 -34.678 1.00 40.59 199 TYR A CA 1
ATOM 1535 C C . TYR A 1 199 ? 23.189 -9.089 -34.962 1.00 40.59 199 TYR A C 1
ATOM 1537 O O . TYR A 1 199 ? 23.879 -8.470 -34.158 1.00 40.59 199 TYR A O 1
ATOM 1545 N N . LEU A 1 200 ? 22.846 -8.569 -36.140 1.00 39.00 200 LEU A N 1
ATOM 1546 C CA . LEU A 1 200 ? 22.826 -7.124 -36.322 1.00 39.00 200 LEU A CA 1
ATOM 1547 C C . LEU A 1 200 ? 21.651 -6.626 -35.487 1.00 39.00 200 LEU A C 1
ATOM 1549 O O . LEU A 1 200 ? 20.498 -6.780 -35.888 1.00 39.00 200 LEU A O 1
ATOM 1553 N N . SER A 1 201 ? 21.944 -6.072 -34.310 1.00 40.78 201 SER A N 1
ATOM 1554 C CA . SER A 1 201 ? 21.000 -5.229 -33.584 1.00 40.78 201 SER A CA 1
ATOM 1555 C C . SER A 1 201 ? 20.755 -3.991 -34.443 1.00 40.78 201 SER A C 1
ATOM 1557 O O . SER A 1 201 ? 21.402 -2.951 -34.318 1.00 40.78 201 SER A O 1
ATOM 1559 N N . ALA A 1 202 ? 19.868 -4.142 -35.422 1.00 39.09 202 ALA A N 1
ATOM 1560 C CA . ALA A 1 202 ? 19.306 -3.025 -36.131 1.00 39.09 202 ALA A CA 1
ATOM 1561 C C . ALA A 1 202 ? 18.392 -2.332 -35.126 1.00 39.09 202 ALA A C 1
ATOM 1563 O O . ALA A 1 202 ? 17.216 -2.661 -34.995 1.00 39.09 202 ALA A O 1
ATOM 1564 N N . PHE A 1 203 ? 18.936 -1.344 -34.421 1.00 42.06 203 PHE A N 1
ATOM 1565 C CA . PHE A 1 203 ? 18.139 -0.235 -33.922 1.00 42.06 203 PHE A CA 1
ATOM 1566 C C . PHE A 1 203 ? 17.558 0.510 -35.142 1.00 42.06 203 PHE A C 1
ATOM 1568 O O . PHE A 1 203 ? 17.925 1.646 -35.444 1.00 42.06 203 PHE A O 1
ATOM 1575 N N . GLU A 1 204 ? 16.655 -0.132 -35.888 1.00 34.72 204 GLU A N 1
ATOM 1576 C CA . GLU A 1 204 ? 15.655 0.568 -36.678 1.00 34.72 204 GLU A CA 1
ATOM 1577 C C . GLU A 1 204 ? 14.720 1.229 -35.670 1.00 34.72 204 GLU A C 1
ATOM 1579 O O . GLU A 1 204 ? 13.764 0.656 -35.154 1.00 34.72 204 GLU A O 1
ATOM 1584 N N . ILE A 1 205 ? 15.073 2.457 -35.301 1.0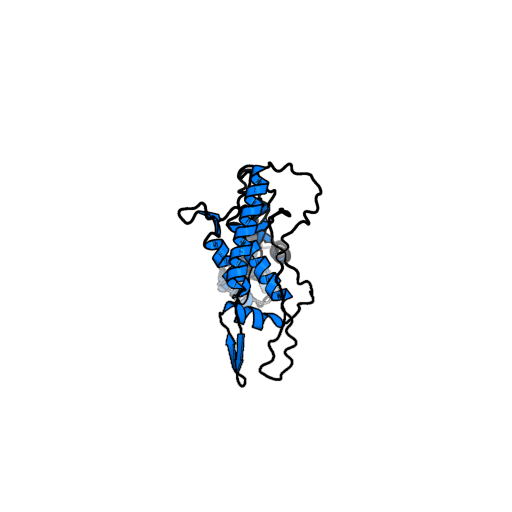0 34.69 205 ILE A N 1
ATOM 1585 C CA . ILE A 1 205 ? 14.334 3.231 -34.317 1.00 34.69 205 ILE A CA 1
ATOM 1586 C C . ILE A 1 205 ? 12.983 3.633 -34.913 1.00 34.69 205 ILE A C 1
ATOM 1588 O O . ILE A 1 205 ? 12.884 4.651 -35.606 1.00 34.69 205 ILE A O 1
ATOM 1592 N N . LEU A 1 206 ? 11.959 2.874 -34.519 1.00 34.59 206 LEU A N 1
ATOM 1593 C CA . LEU A 1 206 ? 10.642 3.352 -34.093 1.00 34.59 206 LEU A CA 1
ATOM 1594 C C . LEU A 1 206 ? 10.022 4.413 -35.013 1.00 34.59 206 LEU A C 1
ATOM 1596 O O . LEU A 1 206 ? 10.157 5.622 -34.801 1.00 34.59 206 LEU A O 1
ATOM 1600 N N . THR A 1 207 ? 9.242 3.935 -35.980 1.00 29.36 207 THR A N 1
ATOM 1601 C CA . THR A 1 207 ? 8.067 4.662 -36.477 1.00 29.36 207 THR A CA 1
ATOM 1602 C C . THR A 1 207 ? 6.835 3.767 -36.417 1.00 29.36 207 THR A C 1
ATOM 1604 O O . THR A 1 207 ? 6.205 3.474 -37.421 1.00 29.36 207 THR A O 1
ATOM 1607 N N . ILE A 1 208 ? 6.438 3.369 -35.209 1.00 27.89 208 ILE A N 1
ATOM 1608 C CA . ILE A 1 208 ? 5.019 3.117 -34.940 1.00 27.89 208 ILE A CA 1
ATOM 1609 C C . ILE A 1 208 ? 4.631 4.005 -33.764 1.00 27.89 208 ILE A C 1
ATOM 1611 O O . ILE A 1 208 ? 4.408 3.565 -32.644 1.00 27.89 208 ILE A O 1
ATOM 1615 N N . ILE A 1 209 ? 4.561 5.309 -34.036 1.00 38.62 209 ILE A N 1
ATOM 1616 C CA . ILE A 1 209 ? 3.529 6.099 -33.376 1.00 38.62 209 ILE A CA 1
ATOM 1617 C C . ILE A 1 209 ? 2.245 5.568 -34.011 1.00 38.62 209 ILE A C 1
ATOM 1619 O O . ILE A 1 209 ? 1.998 5.856 -35.185 1.00 38.62 209 ILE A O 1
ATOM 1623 N N . GLN A 1 210 ? 1.447 4.774 -33.292 1.00 33.00 210 GLN A N 1
ATOM 1624 C CA . GLN A 1 210 ? 0.025 4.741 -33.616 1.00 33.00 210 GLN A CA 1
ATOM 1625 C C . GLN A 1 210 ? -0.458 6.187 -33.468 1.00 33.00 210 GLN A C 1
ATOM 1627 O O . GLN A 1 210 ? -0.622 6.710 -32.369 1.00 33.00 210 GLN A O 1
ATOM 1632 N N . ARG A 1 211 ? -0.539 6.886 -34.603 1.00 39.91 211 ARG A N 1
ATOM 1633 C CA . ARG A 1 211 ? -1.055 8.243 -34.694 1.00 39.91 211 ARG A CA 1
ATOM 1634 C C . ARG A 1 211 ? -2.571 8.164 -34.597 1.00 39.91 211 ARG A C 1
ATOM 1636 O O . ARG A 1 211 ? -3.245 8.183 -35.619 1.00 39.91 211 ARG A O 1
ATOM 1643 N N . GLU A 1 212 ? -3.095 8.187 -33.385 1.00 32.59 212 GLU A N 1
ATOM 1644 C CA . GLU A 1 212 ? -4.393 8.813 -33.138 1.00 32.59 212 GLU A CA 1
ATOM 1645 C C . GLU A 1 212 ? -4.154 10.157 -32.455 1.00 32.59 212 GLU A C 1
ATOM 1647 O O . GLU A 1 212 ? -4.240 10.293 -31.244 1.00 32.59 212 GLU A O 1
ATOM 1652 N N . ALA A 1 213 ? -3.745 11.122 -33.283 1.00 33.38 213 ALA A N 1
ATOM 1653 C CA . ALA A 1 213 ? -3.805 12.578 -33.119 1.00 33.38 213 ALA A CA 1
ATOM 1654 C C . ALA A 1 213 ? -2.518 13.200 -33.668 1.00 33.38 213 ALA A C 1
ATOM 1656 O O . ALA A 1 213 ? -1.415 13.014 -33.158 1.00 33.38 213 ALA A O 1
ATOM 1657 N N . ALA A 1 214 ? -2.659 13.947 -34.758 1.00 35.97 214 ALA A N 1
ATOM 1658 C CA . ALA A 1 214 ? -1.583 14.706 -35.363 1.00 35.97 214 ALA A CA 1
ATOM 1659 C C . ALA A 1 214 ? -1.078 15.794 -34.398 1.00 35.97 214 ALA A C 1
ATOM 1661 O O . ALA A 1 214 ? -1.632 16.890 -34.346 1.00 35.97 214 ALA A O 1
ATOM 1662 N N . THR A 1 215 ? 0.012 15.538 -33.676 1.00 38.41 215 THR A N 1
ATOM 1663 C CA . THR A 1 215 ? 0.784 16.613 -33.052 1.00 38.41 215 THR A CA 1
ATOM 1664 C C . THR A 1 215 ? 1.683 17.247 -34.114 1.00 38.41 215 THR A C 1
ATOM 1666 O O . THR A 1 215 ? 2.584 16.625 -34.679 1.00 38.41 215 THR A O 1
ATOM 1669 N N . LYS A 1 216 ? 1.401 18.513 -34.442 1.00 35.50 216 LYS A N 1
ATOM 1670 C CA . LYS A 1 216 ? 2.291 19.368 -35.237 1.00 35.50 216 LYS A CA 1
ATOM 1671 C C . LYS A 1 216 ? 3.607 19.525 -34.471 1.00 35.50 216 LYS A C 1
ATOM 1673 O O . LYS A 1 216 ? 3.659 20.240 -33.476 1.00 35.50 216 LYS A O 1
ATOM 1678 N N . MET A 1 217 ? 4.662 18.856 -34.918 1.00 43.28 217 MET A N 1
ATOM 1679 C CA . MET A 1 217 ? 6.019 19.074 -34.414 1.00 43.28 217 MET A CA 1
ATOM 1680 C C . MET A 1 217 ? 6.700 20.120 -35.308 1.00 43.28 217 MET A C 1
ATOM 1682 O O . MET A 1 217 ? 6.593 20.038 -36.532 1.00 43.28 217 MET A O 1
ATOM 1686 N N . SER A 1 218 ? 7.347 21.134 -34.723 1.00 43.16 218 SER A N 1
ATOM 1687 C CA . SER A 1 218 ? 8.085 22.141 -35.500 1.00 43.16 218 SER A CA 1
ATOM 1688 C C . SER A 1 218 ? 9.355 21.521 -36.101 1.00 43.16 218 SER A C 1
ATOM 1690 O O . SER A 1 218 ? 9.906 20.561 -35.555 1.00 43.16 218 SER A O 1
ATOM 1692 N N . GLY A 1 219 ? 9.837 22.061 -37.226 1.00 45.06 219 GLY A N 1
ATOM 1693 C CA . GLY A 1 219 ? 10.996 21.513 -37.945 1.00 45.06 219 GLY A CA 1
ATOM 1694 C C . GLY A 1 219 ? 12.263 21.371 -37.090 1.00 45.06 219 GLY A C 1
ATOM 1695 O O . GLY A 1 219 ? 12.989 20.398 -37.254 1.00 45.06 219 GLY A O 1
ATOM 1696 N N . ALA A 1 220 ? 12.486 22.265 -36.119 1.00 49.56 220 ALA A N 1
ATOM 1697 C CA . ALA A 1 220 ? 13.650 22.222 -35.228 1.00 49.56 220 ALA A CA 1
ATOM 1698 C C . ALA A 1 220 ? 13.629 21.026 -34.255 1.00 49.56 220 ALA A C 1
ATOM 1700 O O . ALA A 1 220 ? 14.669 20.432 -33.972 1.00 49.56 220 ALA A O 1
ATOM 1701 N N . SER A 1 221 ? 12.446 20.624 -33.778 1.00 50.22 221 SER A N 1
ATOM 1702 C CA . SER A 1 221 ? 12.302 19.469 -32.882 1.00 50.22 221 SER A CA 1
ATOM 1703 C C . SER A 1 221 ? 12.552 18.138 -33.599 1.00 50.22 221 SER A C 1
ATOM 1705 O O . SER A 1 221 ? 13.022 17.187 -32.980 1.00 50.22 221 SER A O 1
ATOM 1707 N N . CYS A 1 222 ? 12.280 18.070 -34.907 1.00 54.97 222 CYS A N 1
ATOM 1708 C CA . CYS A 1 222 ? 12.554 16.882 -35.717 1.00 54.97 222 CYS A CA 1
ATOM 1709 C C . CYS A 1 222 ? 14.068 16.665 -35.905 1.00 54.97 222 CYS A C 1
ATOM 1711 O O . CYS A 1 222 ? 14.556 15.542 -35.787 1.00 54.97 222 CYS A O 1
ATOM 1713 N N . THR A 1 223 ? 14.826 17.743 -36.123 1.00 56.50 223 THR A N 1
ATOM 1714 C CA . THR A 1 223 ? 16.286 17.686 -36.294 1.00 56.50 223 THR A CA 1
ATOM 1715 C C . THR A 1 223 ? 16.999 17.250 -35.014 1.00 56.50 223 THR A C 1
ATOM 1717 O O . THR A 1 223 ? 17.859 16.374 -35.062 1.00 56.50 223 THR A O 1
ATOM 1720 N N . LEU A 1 224 ? 16.598 17.792 -33.857 1.00 60.47 224 LEU A N 1
ATOM 1721 C CA . LEU A 1 224 ? 17.149 17.400 -32.552 1.00 60.47 224 LEU A CA 1
ATOM 1722 C C . LEU A 1 224 ? 16.931 15.910 -32.262 1.00 60.47 224 LEU A C 1
ATOM 1724 O O . LEU A 1 224 ? 17.852 15.219 -31.832 1.00 60.47 224 LEU A O 1
ATOM 1728 N N . TRP A 1 225 ? 15.738 15.398 -32.567 1.00 64.00 225 TRP A N 1
ATOM 1729 C CA . TRP A 1 225 ? 15.413 13.982 -32.411 1.00 64.00 225 TRP A CA 1
ATOM 1730 C C . TRP A 1 225 ? 16.290 13.075 -33.286 1.00 64.00 225 TRP A C 1
ATOM 1732 O O . TRP A 1 225 ? 16.759 12.036 -32.826 1.00 64.00 225 TRP A O 1
ATOM 1742 N N . LEU A 1 226 ? 16.563 13.468 -34.534 1.00 65.56 226 LEU A N 1
ATOM 1743 C CA . LEU A 1 226 ? 17.442 12.710 -35.433 1.00 65.56 226 LEU A CA 1
ATOM 1744 C C . LEU A 1 226 ? 18.898 12.680 -34.945 1.00 65.56 226 LEU A C 1
ATOM 1746 O O . LEU A 1 226 ? 19.515 11.614 -34.953 1.00 65.56 226 LEU A O 1
ATOM 1750 N N . CYS A 1 227 ? 19.434 13.807 -34.471 1.00 66.62 227 CYS A N 1
ATOM 1751 C CA . CYS A 1 227 ? 20.787 13.867 -33.907 1.00 66.62 227 CYS A CA 1
ATOM 1752 C C . CYS A 1 227 ? 20.920 13.002 -32.648 1.00 66.62 227 CYS A C 1
ATOM 1754 O O . CYS A 1 227 ? 21.895 12.273 -32.479 1.00 66.62 227 CYS A O 1
ATOM 1756 N N . LEU A 1 228 ? 19.905 13.036 -31.789 1.00 69.12 228 LEU A N 1
ATOM 1757 C CA . LEU A 1 228 ? 19.846 12.250 -30.566 1.00 69.12 228 LEU A CA 1
ATOM 1758 C C . LEU A 1 228 ? 19.829 10.739 -30.845 1.00 69.12 228 LEU A C 1
ATOM 1760 O O . LEU A 1 228 ? 20.580 9.980 -30.229 1.00 69.12 228 LEU A O 1
ATOM 1764 N N . LYS A 1 229 ? 19.035 10.308 -31.837 1.00 69.88 229 LYS A N 1
ATOM 1765 C CA . LYS A 1 229 ? 19.054 8.929 -32.348 1.00 69.88 229 LYS A CA 1
ATOM 1766 C C . LYS A 1 229 ? 20.442 8.531 -32.848 1.00 69.88 229 LYS A C 1
ATOM 1768 O O . LYS A 1 229 ? 20.911 7.441 -32.531 1.00 69.88 229 LYS A O 1
ATOM 1773 N N . ALA A 1 230 ? 21.093 9.399 -33.623 1.00 70.12 230 ALA A N 1
ATOM 1774 C CA . ALA A 1 230 ? 22.422 9.135 -34.166 1.00 70.12 230 ALA A CA 1
ATOM 1775 C C . ALA A 1 230 ? 23.481 8.999 -33.060 1.00 70.12 230 ALA A C 1
ATOM 1777 O O . ALA A 1 230 ? 24.305 8.091 -33.123 1.00 70.12 230 ALA A O 1
ATOM 1778 N N . ALA A 1 231 ? 23.423 9.833 -32.017 1.00 73.00 231 ALA A N 1
ATOM 1779 C CA . ALA A 1 231 ? 24.329 9.754 -30.872 1.00 73.00 231 ALA A CA 1
ATOM 1780 C C . ALA A 1 231 ? 24.142 8.458 -30.063 1.00 73.00 231 ALA A C 1
ATOM 1782 O O . ALA A 1 231 ? 25.128 7.814 -29.698 1.00 73.00 231 ALA A O 1
ATOM 1783 N N . LEU A 1 232 ? 22.890 8.047 -29.817 1.00 76.19 232 LEU A N 1
ATOM 1784 C CA . LEU A 1 232 ? 22.594 6.778 -29.145 1.00 76.19 232 LEU A CA 1
ATOM 1785 C C . LEU A 1 232 ? 23.087 5.583 -29.963 1.00 76.19 232 LEU A C 1
ATOM 1787 O O . LEU A 1 232 ? 23.763 4.702 -29.435 1.00 76.19 232 LEU A O 1
ATOM 1791 N N . ARG A 1 233 ? 22.795 5.595 -31.265 1.00 76.06 233 ARG A N 1
ATOM 1792 C CA . ARG A 1 233 ? 23.236 4.564 -32.199 1.00 76.06 233 ARG A CA 1
ATOM 1793 C C . ARG A 1 233 ? 24.758 4.465 -32.256 1.00 76.06 233 ARG A C 1
ATOM 1795 O O . ARG A 1 233 ? 25.282 3.375 -32.083 1.00 76.06 233 ARG A O 1
ATOM 1802 N N . GLY A 1 234 ? 25.462 5.579 -32.445 1.00 75.31 234 GLY A N 1
ATOM 1803 C CA . GLY A 1 234 ? 26.925 5.580 -32.518 1.00 75.31 234 GLY A CA 1
ATOM 1804 C C . GLY A 1 234 ? 27.580 5.080 -31.228 1.00 75.31 234 GLY A C 1
ATOM 1805 O O . GLY A 1 234 ? 28.593 4.386 -31.272 1.00 75.31 234 GLY A O 1
ATOM 1806 N N . PHE A 1 235 ? 26.979 5.369 -30.069 1.00 79.69 235 PHE A N 1
ATOM 1807 C CA . PHE A 1 235 ? 27.440 4.807 -28.803 1.00 79.69 235 PHE A CA 1
ATOM 1808 C C . PHE A 1 235 ? 27.247 3.286 -28.750 1.00 79.69 235 PHE A C 1
ATOM 1810 O O . PHE A 1 235 ? 28.193 2.574 -28.434 1.00 79.69 235 PHE A O 1
ATOM 1817 N N . LEU A 1 236 ? 26.068 2.777 -29.112 1.00 78.00 236 LEU A N 1
ATOM 1818 C CA . LEU A 1 236 ? 25.784 1.337 -29.130 1.00 78.00 236 LEU A CA 1
ATOM 1819 C C . LEU A 1 236 ? 26.636 0.579 -30.158 1.00 78.00 236 LEU A C 1
ATOM 1821 O O . LEU A 1 236 ? 27.124 -0.506 -29.857 1.00 78.00 236 LEU A O 1
ATOM 1825 N N . GLU A 1 237 ? 26.871 1.150 -31.340 1.00 76.88 237 GLU A N 1
ATOM 1826 C CA . GLU A 1 237 ? 27.766 0.580 -32.358 1.00 76.88 237 GLU A CA 1
ATOM 1827 C C . GLU A 1 237 ? 29.202 0.441 -31.829 1.00 76.88 237 GLU A C 1
ATOM 1829 O O . GLU A 1 237 ? 29.844 -0.583 -32.043 1.00 76.88 237 GLU A O 1
ATOM 1834 N N . SER A 1 238 ? 29.687 1.427 -31.069 1.00 77.06 238 SER A N 1
ATOM 1835 C CA . SER A 1 238 ? 31.011 1.365 -30.436 1.00 77.06 238 SER A CA 1
ATOM 1836 C C . SER A 1 238 ? 31.122 0.244 -29.393 1.00 77.06 238 SER A C 1
ATOM 1838 O O . SER A 1 238 ? 32.154 -0.414 -29.305 1.00 77.06 238 SER A O 1
ATOM 1840 N N . LEU A 1 239 ? 30.056 -0.013 -28.626 1.00 76.31 239 LEU A N 1
ATOM 1841 C CA . LEU A 1 239 ? 30.048 -1.053 -27.586 1.00 76.31 239 LEU A CA 1
ATOM 1842 C C . LEU A 1 239 ? 29.879 -2.465 -28.155 1.00 76.31 239 LEU A C 1
ATOM 1844 O O . LEU A 1 239 ? 30.456 -3.418 -27.640 1.00 76.31 239 LEU A O 1
ATOM 1848 N N . THR A 1 240 ? 29.079 -2.595 -29.213 1.00 72.38 240 THR A N 1
ATOM 1849 C CA . THR A 1 240 ? 28.762 -3.879 -29.861 1.00 72.38 240 THR A CA 1
ATOM 1850 C C . THR A 1 240 ? 29.822 -4.318 -30.873 1.00 72.38 240 THR A C 1
ATOM 1852 O O . THR A 1 240 ? 29.804 -5.459 -31.334 1.00 72.38 240 THR A O 1
ATOM 1855 N N . SER A 1 241 ? 30.767 -3.439 -31.214 1.00 75.38 241 SER A N 1
ATOM 1856 C CA . SER A 1 241 ? 31.899 -3.767 -32.074 1.00 75.38 241 SER A CA 1
ATOM 1857 C C . SER A 1 241 ? 32.975 -4.521 -31.294 1.00 75.38 241 SER A C 1
ATOM 1859 O O . SER A 1 241 ? 33.639 -3.962 -30.423 1.00 75.38 241 SER A O 1
ATOM 1861 N N . GLY A 1 242 ? 33.226 -5.772 -31.669 1.00 71.50 242 GLY A N 1
ATOM 1862 C CA . GLY A 1 242 ? 34.352 -6.532 -31.144 1.00 71.50 242 GLY A CA 1
ATOM 1863 C C . GLY A 1 242 ? 34.506 -7.904 -31.789 1.00 71.50 242 GLY A C 1
ATOM 1864 O O . GLY A 1 242 ? 33.802 -8.251 -32.738 1.00 71.50 242 GLY A O 1
ATOM 1865 N N . THR A 1 243 ? 35.470 -8.669 -31.291 1.00 73.75 243 THR A N 1
ATOM 1866 C CA . THR A 1 243 ? 35.833 -9.992 -31.799 1.00 73.75 243 THR A CA 1
ATOM 1867 C C . THR A 1 243 ? 35.842 -11.015 -30.669 1.00 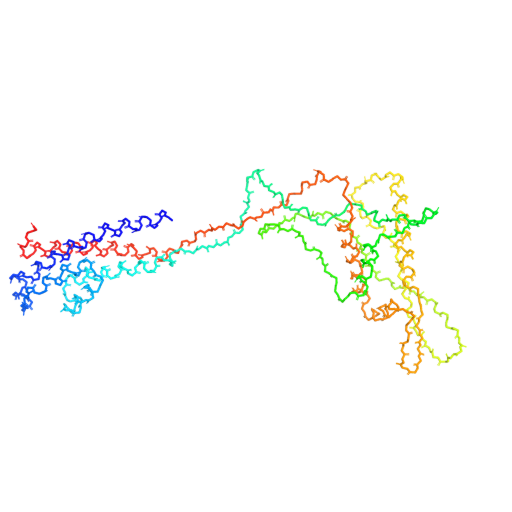73.75 243 THR A C 1
ATOM 1869 O O . THR A 1 243 ? 36.012 -10.685 -29.495 1.00 73.75 243 THR A O 1
ATOM 1872 N N . PHE A 1 244 ? 35.655 -12.281 -31.027 1.00 73.81 244 PHE A N 1
ATOM 1873 C CA . PHE A 1 244 ? 35.911 -13.400 -30.133 1.00 73.81 244 PHE A CA 1
ATOM 1874 C C . PHE A 1 244 ? 36.851 -14.377 -30.834 1.00 73.81 244 PHE A C 1
ATOM 1876 O O . PHE A 1 244 ? 36.727 -14.622 -32.036 1.00 73.81 244 PHE A O 1
ATOM 1883 N N . GLU A 1 245 ? 37.800 -14.920 -30.085 1.00 75.25 245 GLU A N 1
ATOM 1884 C CA . GLU A 1 245 ? 38.724 -15.944 -30.557 1.00 75.25 245 GLU A CA 1
ATOM 1885 C C . GLU A 1 245 ? 38.426 -17.255 -29.835 1.00 75.25 245 GLU A C 1
ATOM 1887 O O . GLU A 1 245 ? 38.206 -17.283 -28.624 1.00 75.25 245 GLU A O 1
ATOM 1892 N N . HIS A 1 246 ? 38.410 -18.355 -30.585 1.00 75.50 246 HIS A N 1
ATOM 1893 C CA . HIS A 1 246 ? 38.138 -19.683 -30.051 1.00 75.50 246 HIS A CA 1
ATOM 1894 C C . HIS A 1 246 ? 39.390 -20.556 -30.182 1.00 75.50 246 HIS A C 1
ATOM 1896 O O . HIS A 1 246 ? 39.713 -21.020 -31.277 1.00 75.50 246 HIS A O 1
ATOM 1902 N N . ALA A 1 247 ? 40.082 -20.810 -29.068 1.00 74.19 247 ALA A N 1
ATOM 1903 C CA . ALA A 1 247 ? 41.296 -21.622 -29.032 1.00 74.19 247 ALA A CA 1
ATOM 1904 C C . ALA A 1 247 ? 41.166 -22.749 -27.998 1.00 74.19 247 ALA A C 1
ATOM 1906 O O . ALA A 1 247 ? 41.069 -22.501 -26.798 1.00 74.19 247 ALA A O 1
ATOM 1907 N N . SER A 1 248 ? 41.180 -24.006 -28.463 1.00 62.66 248 SER A N 1
ATOM 1908 C CA . SER A 1 248 ? 41.312 -25.213 -27.621 1.00 62.66 248 SER A CA 1
ATOM 1909 C C . SER A 1 248 ? 40.445 -25.218 -26.343 1.00 62.66 248 SER A C 1
ATOM 1911 O O . SER A 1 248 ? 40.953 -25.463 -25.253 1.00 62.66 248 SER A O 1
ATOM 1913 N N . ASN A 1 249 ? 39.137 -24.961 -26.495 1.00 70.44 249 ASN A N 1
ATOM 1914 C CA . ASN A 1 249 ? 38.091 -24.893 -25.451 1.00 70.44 249 ASN A CA 1
ATOM 1915 C C . ASN A 1 249 ? 38.043 -23.626 -24.581 1.00 70.44 249 ASN A C 1
ATOM 1917 O O . ASN A 1 249 ? 37.197 -23.545 -23.693 1.00 70.44 249 ASN A O 1
ATOM 1921 N N . ILE A 1 250 ? 38.892 -22.632 -24.834 1.00 72.69 250 ILE A N 1
ATOM 1922 C CA . ILE A 1 250 ? 38.815 -21.318 -24.191 1.00 72.69 250 ILE A CA 1
ATOM 1923 C C . ILE A 1 250 ? 38.307 -20.318 -25.231 1.00 72.69 250 ILE A C 1
ATOM 1925 O O . ILE A 1 250 ? 38.843 -20.232 -26.340 1.00 72.69 250 ILE A O 1
ATOM 1929 N N . ILE A 1 251 ? 37.254 -19.582 -24.873 1.00 79.81 251 ILE A N 1
ATOM 1930 C CA . ILE A 1 251 ? 36.732 -18.469 -25.668 1.00 79.81 251 ILE A CA 1
ATOM 1931 C C . ILE A 1 251 ? 37.285 -17.193 -25.052 1.00 79.81 251 ILE A C 1
ATOM 1933 O O . ILE A 1 251 ? 37.071 -16.947 -23.867 1.00 79.81 251 ILE A O 1
ATOM 1937 N N . ASN A 1 252 ? 38.016 -16.413 -25.842 1.00 78.88 252 ASN A N 1
ATOM 1938 C CA . ASN A 1 252 ? 38.529 -15.121 -25.417 1.00 78.88 252 ASN A CA 1
ATOM 1939 C C . ASN A 1 252 ? 37.734 -14.015 -26.110 1.00 78.88 252 ASN A C 1
ATOM 1941 O O . ASN A 1 252 ? 37.602 -14.021 -27.336 1.00 78.88 252 ASN A O 1
ATOM 1945 N N . PHE A 1 253 ? 37.200 -13.080 -25.332 1.00 81.44 253 PHE A N 1
ATOM 1946 C CA . PHE A 1 253 ? 36.394 -11.972 -25.834 1.00 81.44 253 PHE A CA 1
ATOM 1947 C C . PHE A 1 253 ? 37.225 -10.691 -25.868 1.00 81.44 253 PHE A C 1
ATOM 1949 O O . PHE A 1 253 ? 38.012 -10.427 -24.962 1.00 81.44 253 PHE A O 1
ATOM 1956 N N . SER A 1 254 ? 37.045 -9.868 -26.903 1.00 80.62 254 SER A N 1
ATOM 1957 C CA . SER A 1 254 ? 37.733 -8.575 -26.999 1.00 80.62 254 SER A CA 1
ATOM 1958 C C . SER A 1 254 ? 37.250 -7.559 -25.960 1.00 80.62 254 SER A C 1
ATOM 1960 O O . SER A 1 254 ? 37.944 -6.582 -25.690 1.00 80.62 254 SER A O 1
ATOM 1962 N N . SER A 1 255 ? 36.034 -7.738 -25.437 1.00 81.50 255 SER A N 1
ATOM 1963 C CA . SER A 1 255 ? 35.429 -6.875 -24.425 1.00 81.50 255 SER A CA 1
ATOM 1964 C C . SER A 1 255 ? 34.328 -7.602 -23.653 1.00 81.50 255 SER A C 1
ATOM 1966 O O . SER A 1 255 ? 33.665 -8.492 -24.193 1.00 81.50 255 SER A O 1
ATOM 1968 N N . ASP A 1 256 ? 34.070 -7.139 -22.428 1.00 84.50 256 ASP A N 1
ATOM 1969 C CA . ASP A 1 256 ? 32.963 -7.601 -21.574 1.00 84.50 256 ASP A CA 1
ATOM 1970 C C . ASP A 1 256 ? 31.600 -7.470 -22.277 1.00 84.50 256 ASP A C 1
ATOM 1972 O O . ASP A 1 256 ? 30.672 -8.231 -22.025 1.00 84.50 256 ASP A O 1
ATOM 1976 N N . TRP A 1 257 ? 31.482 -6.520 -23.210 1.00 80.12 257 TRP A N 1
ATOM 1977 C CA . TRP A 1 257 ? 30.296 -6.330 -24.042 1.00 80.12 257 TRP A CA 1
ATOM 1978 C C . TRP A 1 257 ? 30.061 -7.481 -25.013 1.00 80.12 257 TRP A C 1
ATOM 1980 O O . TRP A 1 257 ? 28.934 -7.961 -25.135 1.00 80.12 257 TRP A O 1
ATOM 1990 N N . VAL A 1 258 ? 31.117 -7.943 -25.688 1.00 78.50 258 VAL A N 1
ATOM 1991 C CA . VAL A 1 258 ? 31.030 -9.096 -26.593 1.00 78.50 258 VAL A CA 1
ATOM 1992 C C . VAL A 1 258 ? 30.764 -10.371 -25.795 1.00 78.50 258 VAL A C 1
ATOM 1994 O O . VAL A 1 258 ? 29.986 -11.209 -26.245 1.00 78.50 258 VAL A O 1
ATOM 1997 N N . GLU A 1 259 ? 31.339 -10.496 -24.596 1.00 83.94 259 GLU A N 1
ATOM 1998 C CA . GLU A 1 259 ? 31.042 -11.605 -23.686 1.00 83.94 259 GLU A CA 1
ATOM 1999 C C . GLU A 1 259 ? 29.573 -11.601 -23.241 1.00 83.94 259 GLU A C 1
ATOM 2001 O O . GLU A 1 259 ? 28.897 -12.623 -23.355 1.00 83.94 259 GLU A O 1
ATOM 2006 N N . ALA A 1 260 ? 29.046 -10.456 -22.798 1.00 81.12 260 ALA A N 1
ATOM 2007 C CA . ALA A 1 260 ? 27.653 -10.330 -22.375 1.00 81.12 260 ALA A CA 1
ATOM 2008 C C . ALA A 1 260 ? 26.679 -10.642 -23.520 1.00 81.12 260 ALA A C 1
ATOM 2010 O O . ALA A 1 260 ? 25.715 -11.382 -23.330 1.00 81.12 260 ALA A O 1
ATOM 2011 N N . MET A 1 261 ? 26.959 -10.147 -24.730 1.00 78.31 261 MET A N 1
ATOM 2012 C CA . MET A 1 261 ? 26.186 -10.486 -25.928 1.00 78.31 261 MET A CA 1
ATOM 2013 C C . MET A 1 261 ? 26.251 -11.979 -26.252 1.00 78.31 261 MET A C 1
ATOM 2015 O O . MET A 1 261 ? 25.234 -12.572 -26.610 1.00 78.31 261 MET A O 1
ATOM 2019 N N . TRP A 1 262 ? 27.429 -12.597 -26.128 1.00 79.44 262 TRP A N 1
ATOM 2020 C CA . TRP A 1 262 ? 27.605 -14.030 -26.348 1.00 79.44 262 TRP A CA 1
ATOM 2021 C C . TRP A 1 262 ? 26.800 -14.855 -25.341 1.00 79.44 262 TRP A C 1
ATOM 2023 O O . TRP A 1 262 ? 26.080 -15.771 -25.737 1.00 79.44 262 TRP A O 1
ATOM 2033 N N . GLN A 1 263 ? 26.854 -14.500 -24.056 1.00 82.69 263 GLN A N 1
ATOM 2034 C CA . GLN A 1 263 ? 26.066 -15.149 -23.005 1.00 82.69 263 GLN A CA 1
ATOM 2035 C C . GLN A 1 263 ? 24.555 -14.961 -23.225 1.00 82.69 263 GLN A C 1
ATOM 2037 O O . GLN A 1 263 ? 23.784 -15.904 -23.049 1.00 82.69 263 GLN A O 1
ATOM 2042 N N . ALA A 1 264 ? 24.135 -13.783 -23.694 1.00 77.50 264 ALA A N 1
ATOM 2043 C CA . ALA A 1 264 ? 22.742 -13.468 -24.004 1.00 77.50 264 ALA A CA 1
ATOM 2044 C C . ALA A 1 264 ? 22.176 -14.222 -25.220 1.00 77.50 264 ALA A C 1
ATOM 2046 O O . ALA A 1 264 ? 20.961 -14.259 -25.398 1.00 77.50 264 ALA A O 1
ATOM 2047 N N . THR A 1 265 ? 23.009 -14.869 -26.049 1.00 72.38 265 THR A N 1
ATOM 2048 C CA . THR A 1 265 ? 22.518 -15.632 -27.216 1.00 72.38 265 THR A CA 1
ATOM 2049 C C . THR A 1 265 ? 21.573 -16.783 -26.857 1.00 72.38 265 THR A C 1
ATOM 2051 O O . THR A 1 265 ? 20.837 -17.243 -27.732 1.00 72.38 265 THR A O 1
ATOM 2054 N N . GLY A 1 266 ? 21.579 -17.244 -25.600 1.00 75.75 266 GLY A N 1
ATOM 2055 C CA . GLY A 1 266 ? 20.649 -18.260 -25.107 1.00 75.75 266 GLY A CA 1
ATOM 2056 C C . GLY A 1 266 ? 19.202 -17.772 -24.988 1.00 75.75 266 GLY A C 1
ATOM 2057 O O . GLY A 1 266 ? 18.289 -18.553 -25.242 1.00 75.75 266 GLY A O 1
ATOM 2058 N N . ASP A 1 267 ? 18.997 -16.497 -24.646 1.00 79.88 267 ASP A N 1
ATOM 2059 C CA . ASP A 1 267 ? 17.680 -15.868 -24.506 1.00 79.88 267 ASP A CA 1
ATOM 2060 C C . ASP A 1 267 ? 17.789 -14.364 -24.804 1.00 79.88 267 ASP A C 1
ATOM 2062 O O . ASP A 1 267 ? 17.940 -13.512 -23.921 1.00 79.88 267 ASP A O 1
ATOM 2066 N N . LEU A 1 268 ? 17.799 -14.052 -26.102 1.00 77.88 268 LEU A N 1
ATOM 2067 C CA . LEU A 1 268 ? 18.035 -12.696 -26.590 1.00 77.88 268 LEU A CA 1
ATOM 2068 C C . LEU A 1 268 ? 16.863 -11.760 -26.269 1.00 77.88 268 LEU A C 1
ATOM 2070 O O . LEU A 1 268 ? 17.079 -10.565 -26.088 1.00 77.88 268 LEU A O 1
ATOM 2074 N N . ASP A 1 269 ? 15.644 -12.295 -26.175 1.00 81.44 269 ASP A N 1
ATOM 2075 C CA . ASP A 1 269 ? 14.443 -11.504 -25.911 1.00 81.44 269 ASP A CA 1
ATOM 2076 C C . ASP A 1 269 ? 14.489 -10.909 -24.498 1.00 81.44 269 ASP A C 1
ATOM 2078 O O . ASP A 1 269 ? 14.342 -9.698 -24.343 1.00 81.44 269 ASP A O 1
ATOM 2082 N N . VAL A 1 270 ? 14.834 -11.711 -23.481 1.00 84.19 270 VAL A N 1
ATOM 2083 C CA . VAL A 1 270 ? 14.999 -11.227 -22.095 1.00 84.19 270 VAL A CA 1
ATOM 2084 C C . VAL A 1 270 ? 16.108 -10.176 -21.989 1.00 84.19 270 VAL A C 1
ATOM 2086 O O . VAL A 1 270 ? 15.977 -9.187 -21.262 1.00 84.19 270 VAL A O 1
ATOM 2089 N N . TRP A 1 271 ? 17.205 -10.369 -22.720 1.00 83.25 271 TRP A N 1
ATOM 2090 C CA . TRP A 1 271 ? 18.329 -9.434 -22.716 1.00 83.25 271 TRP A CA 1
ATOM 2091 C C . TRP A 1 271 ? 17.982 -8.095 -23.384 1.00 83.25 271 TRP A C 1
ATOM 2093 O O . TRP A 1 271 ? 18.301 -7.028 -22.851 1.00 83.25 271 TRP A O 1
ATOM 2103 N N . ILE A 1 272 ? 17.275 -8.127 -24.519 1.00 82.50 272 ILE A N 1
ATOM 2104 C CA . ILE A 1 272 ? 16.780 -6.919 -25.189 1.00 82.50 272 ILE A CA 1
ATOM 2105 C C . ILE A 1 272 ? 15.725 -6.212 -24.332 1.00 82.50 272 ILE A C 1
ATOM 2107 O O . ILE A 1 272 ? 15.766 -4.984 -24.232 1.00 82.50 272 ILE A O 1
ATOM 2111 N N . ASP A 1 273 ? 14.838 -6.950 -23.665 1.00 86.50 273 ASP A N 1
ATOM 2112 C CA . ASP A 1 273 ? 13.845 -6.385 -22.749 1.00 86.50 273 ASP A CA 1
ATOM 2113 C C . ASP A 1 273 ? 14.504 -5.666 -21.566 1.00 86.50 273 ASP A C 1
ATOM 2115 O O . ASP A 1 273 ? 14.101 -4.553 -21.223 1.00 86.50 273 ASP A O 1
ATOM 2119 N N . ALA A 1 274 ? 15.563 -6.234 -20.979 1.00 88.06 274 ALA A N 1
ATOM 2120 C CA . ALA A 1 274 ? 16.326 -5.596 -19.905 1.00 88.06 274 ALA A CA 1
ATOM 2121 C C . ALA A 1 274 ? 16.990 -4.282 -20.359 1.00 88.06 274 ALA A C 1
ATOM 2123 O O . ALA A 1 274 ? 16.918 -3.266 -19.656 1.00 88.06 274 ALA A O 1
ATOM 2124 N N . LEU A 1 275 ? 17.569 -4.265 -21.564 1.00 86.38 275 LEU A N 1
ATOM 2125 C CA . LEU A 1 275 ? 18.134 -3.056 -22.164 1.00 86.38 275 LEU A CA 1
ATOM 2126 C C . LEU A 1 275 ? 17.059 -1.988 -22.409 1.00 86.38 275 LEU A C 1
ATOM 2128 O O . LEU A 1 275 ? 17.239 -0.823 -22.040 1.00 86.38 275 LEU A O 1
ATOM 2132 N N . CYS A 1 276 ? 15.934 -2.385 -23.003 1.00 87.44 276 CYS A N 1
ATOM 2133 C CA . CYS A 1 276 ? 14.808 -1.501 -23.287 1.00 87.44 276 CYS A CA 1
ATOM 2134 C C . CYS A 1 276 ? 14.207 -0.928 -22.003 1.00 87.44 276 CYS A C 1
ATOM 2136 O O . CYS A 1 276 ? 13.909 0.267 -21.938 1.00 87.44 276 CYS A O 1
ATOM 2138 N N . LEU A 1 277 ? 14.088 -1.750 -20.961 1.00 89.44 277 LEU A N 1
ATOM 2139 C CA . LEU A 1 277 ? 13.608 -1.343 -19.649 1.00 89.44 277 LEU A CA 1
ATOM 2140 C C . LEU A 1 277 ? 14.556 -0.337 -18.990 1.00 89.44 277 LEU A C 1
ATOM 2142 O O . LEU A 1 277 ? 14.101 0.694 -18.501 1.00 89.44 277 LEU A O 1
ATOM 2146 N N . SER A 1 278 ? 15.867 -0.582 -19.023 1.00 91.75 278 SER A N 1
ATOM 2147 C CA . SER A 1 278 ? 16.854 0.326 -18.426 1.00 91.75 278 SER A CA 1
ATOM 2148 C C . SER A 1 278 ? 16.852 1.698 -19.099 1.00 91.75 278 SER A C 1
ATOM 2150 O O . SER A 1 278 ? 16.818 2.733 -18.434 1.00 91.75 278 SER A O 1
ATOM 2152 N N . LEU A 1 279 ? 16.803 1.721 -20.433 1.00 86.75 279 LEU A N 1
ATOM 2153 C CA . LEU A 1 279 ? 16.692 2.965 -21.189 1.00 86.75 279 LEU A CA 1
ATOM 2154 C C . LEU A 1 279 ? 15.333 3.653 -20.995 1.00 86.75 279 LEU A C 1
ATOM 2156 O O . LEU A 1 279 ? 15.266 4.878 -20.936 1.00 86.75 279 LEU A O 1
ATOM 2160 N N . THR A 1 280 ? 14.252 2.887 -20.842 1.00 87.69 280 THR A N 1
ATOM 2161 C CA . THR A 1 280 ? 12.933 3.431 -20.490 1.00 87.69 280 THR A CA 1
ATOM 2162 C C . THR A 1 280 ? 12.950 4.078 -19.107 1.00 87.69 280 THR A C 1
ATOM 2164 O O . THR A 1 280 ? 12.371 5.146 -18.932 1.00 87.69 280 THR A O 1
ATOM 2167 N N . ASN A 1 281 ? 13.635 3.483 -18.131 1.00 89.94 281 ASN A N 1
ATOM 2168 C CA . ASN A 1 281 ? 13.796 4.070 -16.803 1.00 89.94 281 ASN A CA 1
ATOM 2169 C C . ASN A 1 281 ? 14.589 5.377 -16.864 1.00 89.94 281 ASN A C 1
ATOM 2171 O O . ASN A 1 281 ? 14.143 6.369 -16.299 1.00 89.94 281 ASN A O 1
ATOM 2175 N N . GLU A 1 282 ? 15.680 5.409 -17.635 1.00 89.25 282 GLU A N 1
ATOM 2176 C CA . GLU A 1 282 ? 16.426 6.640 -17.924 1.00 89.25 282 GLU A CA 1
ATOM 2177 C C . GLU A 1 282 ? 15.475 7.722 -18.465 1.00 89.25 282 GLU A C 1
ATOM 2179 O O . GLU A 1 282 ? 15.330 8.811 -17.912 1.00 89.25 282 GLU A O 1
ATOM 2184 N N . PHE A 1 283 ? 14.719 7.390 -19.510 1.00 85.88 283 PHE A N 1
ATOM 2185 C CA . PHE A 1 283 ? 13.799 8.336 -20.127 1.00 85.88 283 PHE A CA 1
ATOM 2186 C C . PHE A 1 283 ? 12.765 8.860 -19.135 1.00 85.88 283 PHE A C 1
ATOM 2188 O O . PHE A 1 283 ? 12.393 10.025 -19.223 1.00 85.88 283 PHE A O 1
ATOM 2195 N N . ARG A 1 284 ? 12.304 8.038 -18.192 1.00 85.19 284 ARG A N 1
ATOM 2196 C CA . ARG A 1 284 ? 11.320 8.428 -17.175 1.00 85.19 284 ARG A CA 1
ATOM 2197 C C . ARG A 1 284 ? 11.918 9.260 -16.039 1.00 85.19 284 ARG A C 1
ATOM 2199 O O . ARG A 1 284 ? 11.185 10.053 -15.456 1.00 85.19 284 ARG A O 1
ATOM 2206 N N . GLU A 1 285 ? 13.200 9.086 -15.731 1.00 87.50 285 GLU A N 1
ATOM 2207 C CA . GLU A 1 285 ? 13.891 9.777 -14.637 1.00 87.50 285 GLU A CA 1
ATOM 2208 C C . GLU A 1 285 ? 14.538 11.100 -15.068 1.00 87.50 285 GLU A C 1
ATOM 2210 O O . GLU A 1 285 ? 14.375 12.101 -14.374 1.00 87.50 285 GLU A O 1
ATOM 2215 N N . HIS A 1 286 ? 15.239 11.133 -16.208 1.00 87.75 286 HIS A N 1
ATOM 2216 C CA . HIS A 1 286 ? 15.951 12.331 -16.687 1.00 87.75 286 HIS A CA 1
ATOM 2217 C C . HIS A 1 286 ? 15.368 12.921 -17.976 1.00 87.75 286 HIS A C 1
ATOM 2219 O O . HIS A 1 286 ? 15.928 13.867 -18.537 1.00 87.75 286 HIS A O 1
ATOM 2225 N N . GLY A 1 287 ? 14.250 12.388 -18.471 1.00 80.31 287 GLY A N 1
ATOM 2226 C CA . GLY A 1 287 ? 13.486 13.054 -19.518 1.00 80.31 287 GLY A CA 1
ATOM 2227 C C . GLY A 1 287 ? 12.792 14.317 -19.003 1.00 80.31 287 GLY A C 1
ATOM 2228 O O . GLY A 1 287 ? 12.735 14.598 -17.807 1.00 80.31 287 GLY A O 1
ATOM 2229 N N . ARG A 1 288 ? 12.261 15.108 -19.930 1.00 80.06 288 ARG A N 1
ATOM 2230 C CA . ARG A 1 288 ? 11.621 16.388 -19.635 1.00 80.06 288 ARG A CA 1
ATOM 2231 C C . ARG A 1 288 ? 10.142 16.369 -20.015 1.00 80.06 288 ARG A C 1
ATOM 2233 O O . ARG A 1 288 ? 9.695 15.619 -20.888 1.00 80.06 288 ARG A O 1
ATOM 2240 N N . ILE A 1 289 ? 9.379 17.208 -19.325 1.00 77.00 289 ILE A N 1
ATOM 2241 C CA . ILE A 1 289 ? 7.933 17.386 -19.494 1.00 77.00 289 ILE A CA 1
ATOM 2242 C C . ILE A 1 289 ? 7.718 18.761 -20.123 1.00 77.00 289 ILE A C 1
ATOM 2244 O O . ILE A 1 289 ? 8.389 19.718 -19.734 1.00 77.00 289 ILE A O 1
ATOM 2248 N N . ARG A 1 290 ? 6.822 18.862 -21.114 1.00 70.75 290 ARG A N 1
ATOM 2249 C CA . ARG A 1 290 ? 6.617 20.120 -21.855 1.00 70.75 290 ARG A CA 1
ATOM 2250 C C . ARG A 1 290 ? 6.083 21.236 -20.951 1.00 70.75 290 ARG A C 1
ATOM 2252 O O . ARG A 1 290 ? 6.600 22.345 -21.017 1.00 70.75 290 ARG A O 1
ATOM 2259 N N . ASP A 1 291 ? 5.132 20.906 -20.078 1.00 70.88 291 ASP A N 1
ATOM 2260 C CA . ASP A 1 291 ? 4.503 21.842 -19.144 1.00 70.88 291 ASP A CA 1
ATOM 2261 C C . ASP A 1 291 ? 4.493 21.253 -17.721 1.00 70.88 291 ASP A C 1
ATOM 2263 O O . ASP A 1 291 ? 3.595 20.488 -17.361 1.00 70.88 291 ASP A O 1
ATOM 2267 N N . PRO A 1 292 ? 5.477 21.598 -16.869 1.00 65.56 292 PRO A N 1
ATOM 2268 C CA . PRO A 1 292 ? 5.572 21.070 -15.505 1.00 65.56 292 PRO A CA 1
ATOM 2269 C C . PRO A 1 292 ? 4.371 21.422 -14.613 1.00 65.56 292 PRO A C 1
ATOM 2271 O O . PRO A 1 292 ? 4.130 20.745 -13.619 1.00 65.56 292 PRO A O 1
ATOM 2274 N N . TYR A 1 293 ? 3.618 22.473 -14.960 1.00 61.50 293 TYR A N 1
ATOM 2275 C CA . TYR A 1 293 ? 2.559 23.052 -14.125 1.00 61.50 293 TYR A CA 1
ATOM 2276 C C . TYR A 1 293 ? 1.126 22.685 -14.551 1.00 61.50 293 TYR A C 1
ATOM 2278 O O . TYR A 1 293 ? 0.214 22.847 -13.746 1.00 61.50 293 TYR A O 1
ATOM 2286 N N . GLU A 1 294 ? 0.905 22.170 -15.768 1.00 56.75 294 GLU A N 1
ATOM 2287 C CA . GLU A 1 294 ? -0.428 21.720 -16.230 1.00 56.75 294 GLU A CA 1
ATOM 2288 C C . GLU A 1 294 ? -0.728 20.252 -15.897 1.00 56.75 294 GLU A C 1
ATOM 2290 O O . GLU A 1 294 ? -1.808 19.733 -16.172 1.00 56.75 294 GLU A O 1
ATOM 2295 N N . THR A 1 295 ? 0.210 19.555 -15.265 1.00 56.62 295 THR A N 1
ATOM 2296 C CA . THR A 1 295 ? 0.106 18.117 -15.019 1.00 56.62 295 THR A CA 1
ATOM 2297 C C . THR A 1 295 ? -0.607 17.798 -13.702 1.00 56.62 295 THR A C 1
ATOM 2299 O O . THR A 1 295 ? -0.084 17.104 -12.832 1.00 56.62 295 THR A O 1
ATOM 2302 N N . TYR A 1 296 ? -1.838 18.296 -13.541 1.00 55.34 296 TYR A N 1
ATOM 2303 C CA . TYR A 1 296 ? -2.720 17.841 -12.463 1.00 55.34 296 TYR A CA 1
ATOM 2304 C C . TYR A 1 296 ? -3.302 16.479 -12.846 1.00 55.34 296 TYR A C 1
ATOM 2306 O O . TYR A 1 296 ? -4.398 16.370 -13.391 1.00 55.34 296 TYR A O 1
ATOM 2314 N N . TYR A 1 297 ? -2.535 15.416 -12.620 1.00 59.41 297 TYR A N 1
ATOM 2315 C CA . TYR A 1 297 ? -3.081 14.072 -12.738 1.00 59.41 297 TYR A CA 1
ATOM 2316 C C . TYR A 1 297 ? -4.053 13.851 -11.581 1.00 59.41 297 TYR A C 1
ATOM 2318 O O . TYR A 1 297 ? -3.717 14.131 -10.429 1.00 59.41 297 TYR A O 1
ATOM 2326 N N . GLU A 1 298 ? -5.237 13.312 -11.874 1.00 59.59 298 GLU A N 1
ATOM 2327 C CA . GLU A 1 298 ? -6.222 12.874 -10.875 1.00 59.59 298 GLU A CA 1
ATOM 2328 C C . GLU A 1 298 ? -5.730 11.614 -10.131 1.00 59.59 298 GLU A C 1
ATOM 2330 O O . GLU A 1 298 ? -6.388 10.577 -10.088 1.00 59.59 298 GLU A O 1
ATOM 2335 N N . GLY A 1 299 ? -4.513 11.662 -9.589 1.00 64.56 299 GLY A N 1
ATOM 2336 C CA . GLY A 1 299 ? -3.973 10.637 -8.715 1.00 64.56 299 GLY A CA 1
ATOM 2337 C C . GLY A 1 299 ? -4.544 10.813 -7.316 1.00 64.56 299 GLY A C 1
ATOM 2338 O O . GLY A 1 299 ? -4.505 11.911 -6.754 1.00 64.56 299 GLY A O 1
ATOM 2339 N N . SER A 1 300 ? -5.066 9.736 -6.734 1.00 67.88 300 SER A N 1
ATOM 2340 C CA . SER A 1 300 ? -5.590 9.770 -5.372 1.00 67.88 300 SER A CA 1
ATOM 2341 C C . SER A 1 300 ? -4.550 9.231 -4.394 1.00 67.88 300 SER A C 1
ATOM 2343 O O . SER A 1 300 ? -3.996 8.144 -4.574 1.00 67.88 300 SER A O 1
ATOM 2345 N N . ALA A 1 301 ? -4.268 10.022 -3.362 1.00 68.62 301 ALA A N 1
ATOM 2346 C CA . ALA A 1 301 ? -3.399 9.660 -2.255 1.00 68.62 301 ALA A CA 1
ATOM 2347 C C . ALA A 1 301 ? -4.260 9.413 -1.012 1.00 68.62 301 ALA A C 1
ATOM 2349 O O . ALA A 1 301 ? -5.063 10.263 -0.615 1.00 68.62 301 ALA A O 1
ATOM 2350 N N . SER A 1 302 ? -4.112 8.243 -0.397 1.00 70.44 302 SER A N 1
ATOM 2351 C CA . SER A 1 302 ? -4.846 7.882 0.814 1.00 70.44 302 SER A CA 1
ATOM 2352 C C . SER A 1 302 ? -3.997 8.077 2.066 1.00 70.44 302 SER A C 1
ATOM 2354 O O . SER A 1 302 ? -2.779 7.872 2.071 1.00 70.44 302 SER A O 1
ATOM 2356 N N . LYS A 1 303 ? -4.658 8.434 3.168 1.00 71.00 303 LYS A N 1
ATOM 2357 C CA . LYS A 1 303 ? -4.041 8.472 4.496 1.00 71.00 303 LYS A CA 1
ATOM 2358 C C . LYS A 1 303 ? -4.570 7.317 5.337 1.00 71.00 303 LYS A C 1
ATOM 2360 O O . LYS A 1 303 ? -5.769 7.025 5.300 1.00 71.00 303 LYS A O 1
ATOM 2365 N N . MET A 1 304 ? -3.691 6.702 6.132 1.00 75.50 304 MET A N 1
ATOM 2366 C CA . MET A 1 304 ? -4.124 5.756 7.161 1.00 75.50 304 MET A CA 1
ATOM 2367 C C . MET A 1 304 ? -4.963 6.496 8.201 1.00 75.50 304 MET A C 1
ATOM 2369 O O . MET A 1 304 ? -4.487 7.439 8.840 1.00 75.50 304 MET A O 1
ATOM 2373 N N . ALA A 1 305 ? -6.205 6.055 8.372 1.00 77.44 305 ALA A N 1
ATOM 2374 C CA . ALA A 1 305 ? -7.065 6.481 9.463 1.00 77.44 305 ALA A CA 1
ATOM 2375 C C . ALA A 1 305 ? -7.368 5.291 10.378 1.00 77.44 305 ALA A C 1
ATOM 2377 O O . ALA A 1 305 ? -7.477 4.146 9.932 1.00 77.44 305 ALA A O 1
ATOM 2378 N N . ASN A 1 306 ? -7.512 5.575 11.673 1.00 81.12 306 ASN A N 1
ATOM 2379 C CA . ASN A 1 306 ? -7.884 4.574 12.665 1.00 81.12 306 ASN A CA 1
ATOM 2380 C C . ASN A 1 306 ? -9.409 4.473 12.729 1.00 81.12 306 ASN A C 1
ATOM 2382 O O . ASN A 1 306 ? -10.074 5.403 13.188 1.00 81.12 306 ASN A O 1
ATOM 2386 N N . TYR A 1 307 ? -9.954 3.330 12.325 1.00 81.50 307 TYR A N 1
ATOM 2387 C CA . TYR A 1 307 ? -11.365 3.006 12.490 1.00 81.50 307 TYR A CA 1
ATOM 2388 C C . TYR A 1 307 ? -11.581 2.151 13.729 1.00 81.50 307 TYR A C 1
ATOM 2390 O O . TYR A 1 307 ? -10.800 1.249 14.034 1.00 81.50 307 TYR A O 1
ATOM 2398 N N . VAL A 1 308 ? -12.668 2.429 14.447 1.00 84.06 308 VAL A N 1
ATOM 2399 C CA . VAL A 1 308 ? -13.079 1.643 15.610 1.00 84.06 308 VAL A CA 1
ATOM 2400 C C . VAL A 1 308 ? -14.075 0.588 15.152 1.00 84.06 308 VAL A C 1
ATOM 2402 O O . VAL A 1 308 ? -15.234 0.899 14.888 1.00 84.06 308 VAL A O 1
ATOM 2405 N N . HIS A 1 309 ? -13.638 -0.666 15.092 1.00 84.44 309 HIS A N 1
ATOM 2406 C CA . HIS A 1 309 ? -14.537 -1.797 14.903 1.00 84.44 309 HIS A CA 1
ATOM 2407 C C . HIS A 1 309 ? -15.052 -2.275 16.260 1.00 84.44 309 HIS A C 1
ATOM 2409 O O . HIS A 1 309 ? -14.295 -2.790 17.087 1.00 84.44 309 HIS A O 1
ATOM 2415 N N . VAL A 1 310 ? -16.355 -2.103 16.488 1.00 84.12 310 VAL A N 1
ATOM 2416 C CA . VAL A 1 310 ? -17.034 -2.578 17.699 1.00 84.12 310 VAL A CA 1
ATOM 2417 C C . VAL A 1 310 ? -17.438 -4.037 17.508 1.00 84.12 310 VAL A C 1
ATOM 2419 O O . VAL A 1 310 ? -18.160 -4.375 16.568 1.00 84.12 310 VAL A O 1
ATOM 2422 N N . LYS A 1 311 ? -17.000 -4.914 18.414 1.00 85.50 311 LYS A N 1
ATOM 2423 C CA . LYS A 1 311 ? -17.427 -6.317 18.427 1.00 85.50 311 LYS A CA 1
ATOM 2424 C C . LYS A 1 311 ? -18.721 -6.455 19.234 1.00 85.50 311 LYS A C 1
ATOM 2426 O O . LYS A 1 311 ? -18.685 -6.618 20.450 1.00 85.50 311 LYS A O 1
ATOM 2431 N N . TRP A 1 312 ? -19.865 -6.438 18.552 1.00 82.25 312 TRP A N 1
ATOM 2432 C CA . TRP A 1 312 ? -21.202 -6.492 19.168 1.00 82.25 312 TRP A CA 1
ATOM 2433 C C . TRP A 1 312 ? -21.443 -7.692 20.095 1.00 82.25 312 TRP A C 1
ATOM 2435 O O . TRP A 1 312 ? -22.186 -7.561 21.062 1.00 82.25 312 TRP A O 1
ATOM 2445 N N . LEU A 1 313 ? -20.773 -8.827 19.865 1.00 82.25 313 LEU A N 1
ATOM 2446 C CA . LEU A 1 313 ? -20.856 -10.003 20.743 1.00 82.25 313 LEU A CA 1
ATOM 2447 C C . LEU A 1 313 ? -20.498 -9.662 22.202 1.00 82.25 313 LEU A C 1
ATOM 2449 O O . LEU A 1 313 ? -21.144 -10.134 23.132 1.00 82.25 313 LEU A O 1
ATOM 2453 N N . TRP A 1 314 ? -19.515 -8.781 22.403 1.00 80.69 314 TRP A N 1
ATOM 2454 C CA . TRP A 1 314 ? -19.085 -8.342 23.732 1.00 80.69 314 TRP A CA 1
ATOM 2455 C C . TRP A 1 314 ? -20.057 -7.342 24.374 1.00 80.69 314 TRP A C 1
ATOM 2457 O O . TRP A 1 314 ? -20.049 -7.180 25.592 1.00 80.69 314 TRP A O 1
ATOM 2467 N N . MET A 1 315 ? -20.951 -6.724 23.592 1.00 76.75 315 MET A N 1
ATOM 2468 C CA . MET A 1 315 ? -22.008 -5.849 24.114 1.00 76.75 315 MET A CA 1
ATOM 2469 C C . MET A 1 315 ? -23.214 -6.610 24.681 1.00 76.75 315 MET A C 1
ATOM 2471 O O . MET A 1 315 ? -24.008 -6.017 25.406 1.00 76.75 315 MET A O 1
ATOM 2475 N N . ALA A 1 316 ? -23.344 -7.918 24.434 1.00 81.94 316 ALA A N 1
ATOM 2476 C CA . ALA A 1 316 ? -24.388 -8.730 25.068 1.00 81.94 316 ALA A CA 1
ATOM 2477 C C . ALA A 1 316 ? -24.224 -8.794 26.598 1.00 81.94 316 ALA A C 1
ATOM 2479 O O . ALA A 1 316 ? -25.196 -8.872 27.343 1.00 81.94 316 ALA A O 1
ATOM 2480 N N . TYR A 1 317 ? -22.989 -8.717 27.083 1.00 79.19 317 TYR A N 1
ATOM 2481 C CA . TYR A 1 317 ? -22.662 -8.868 28.494 1.00 79.19 317 TYR A CA 1
ATOM 2482 C C . TYR A 1 317 ? -23.194 -7.743 29.412 1.00 79.19 317 TYR A C 1
ATOM 2484 O O . TYR A 1 317 ? -23.849 -8.066 30.404 1.00 79.19 317 TYR A O 1
ATOM 2492 N N . PRO A 1 318 ? -22.981 -6.434 29.140 1.00 80.31 318 PRO A N 1
ATOM 2493 C CA . PRO A 1 318 ? -23.572 -5.368 29.960 1.00 80.31 318 PRO A CA 1
ATOM 2494 C C . PRO A 1 318 ? -25.107 -5.397 29.946 1.00 80.31 318 PRO A C 1
ATOM 2496 O O . PRO A 1 318 ? -25.734 -5.079 30.955 1.00 80.31 318 PRO A O 1
ATOM 2499 N N . ILE A 1 319 ? -25.712 -5.842 28.840 1.00 83.62 319 ILE A N 1
ATOM 2500 C CA . ILE A 1 319 ? -27.160 -6.060 28.740 1.00 83.62 319 ILE A CA 1
ATOM 2501 C C . ILE A 1 319 ? -27.592 -7.191 29.686 1.00 83.62 319 ILE A C 1
ATOM 2503 O O . ILE A 1 319 ? -28.555 -7.037 30.434 1.00 83.62 319 ILE A O 1
ATOM 2507 N N . LEU A 1 320 ? -26.856 -8.305 29.716 1.00 86.06 320 LEU A N 1
ATOM 2508 C CA . LEU A 1 320 ? -27.135 -9.417 30.627 1.00 86.06 320 LEU A CA 1
ATOM 2509 C C . LEU A 1 320 ? -27.007 -9.011 32.103 1.00 86.06 320 LEU A C 1
ATOM 2511 O O . LEU A 1 320 ? -27.876 -9.378 32.889 1.00 86.06 320 LEU A O 1
ATOM 2515 N N . ILE A 1 321 ? -25.992 -8.224 32.487 1.00 86.69 321 ILE A N 1
ATOM 2516 C CA . ILE A 1 321 ? -25.881 -7.707 33.867 1.00 86.69 321 ILE A CA 1
ATOM 2517 C C . ILE A 1 321 ? -27.060 -6.799 34.228 1.00 86.69 321 ILE A C 1
ATOM 2519 O O . ILE A 1 321 ? -27.569 -6.861 35.348 1.00 86.69 321 ILE A O 1
ATOM 2523 N N . LEU A 1 322 ? -27.517 -5.959 33.298 1.00 87.38 322 LEU A N 1
ATOM 2524 C CA . LEU A 1 322 ? -28.698 -5.122 33.511 1.00 87.38 322 LEU A CA 1
ATOM 2525 C C . LEU A 1 322 ? -29.922 -5.971 33.869 1.00 87.38 322 LEU A C 1
ATOM 2527 O O . LEU A 1 322 ? -30.592 -5.713 34.866 1.00 87.38 322 LEU A O 1
ATOM 2531 N N . PHE A 1 323 ? -30.184 -7.029 33.104 1.00 89.62 323 PHE A N 1
ATOM 2532 C CA . PHE A 1 323 ? -31.318 -7.907 33.380 1.00 89.62 323 PHE A CA 1
ATOM 2533 C C . PHE A 1 323 ? -31.151 -8.714 34.673 1.00 89.62 323 PHE A C 1
ATOM 2535 O O . PHE A 1 323 ? -32.111 -8.842 35.434 1.00 89.62 323 PHE A O 1
ATOM 2542 N N . THR A 1 324 ? -29.953 -9.230 34.969 1.00 89.56 324 THR A N 1
ATOM 2543 C CA . THR A 1 324 ? -29.724 -10.006 36.202 1.00 89.56 324 THR A CA 1
ATOM 2544 C C . THR A 1 324 ? -29.772 -9.140 37.459 1.00 89.56 324 THR A C 1
ATOM 2546 O O . THR A 1 324 ? -30.284 -9.594 38.481 1.00 89.56 324 THR A O 1
ATOM 2549 N N . SER A 1 325 ? -29.315 -7.888 37.397 1.00 90.38 325 SER A N 1
ATOM 2550 C CA . SER A 1 325 ? -29.416 -6.932 38.509 1.00 90.38 325 SER A CA 1
ATOM 2551 C C . SER A 1 325 ? -30.857 -6.488 38.774 1.00 90.38 325 SER A C 1
ATOM 2553 O O . SER A 1 325 ? -31.278 -6.476 39.929 1.00 90.38 325 SER A O 1
ATOM 2555 N N . LEU A 1 326 ? -31.647 -6.218 37.728 1.00 90.25 326 LEU A N 1
ATOM 2556 C CA . LEU A 1 326 ? -33.085 -5.951 37.863 1.00 90.25 326 LEU A CA 1
ATOM 2557 C C . LEU A 1 326 ? -33.832 -7.151 38.454 1.00 90.25 326 LEU A C 1
ATOM 2559 O O . LEU A 1 326 ? -34.660 -6.991 39.349 1.00 90.25 326 LEU A O 1
ATOM 2563 N N . TYR A 1 327 ? -33.512 -8.361 37.994 1.00 92.06 327 TYR A N 1
ATOM 2564 C CA . TYR A 1 327 ? -34.060 -9.584 38.572 1.00 92.06 327 TYR A CA 1
ATOM 2565 C C . TYR A 1 327 ? -33.697 -9.720 40.058 1.00 92.06 327 TYR A C 1
ATOM 2567 O O . TYR A 1 327 ? -34.571 -9.990 40.882 1.00 92.06 327 TYR A O 1
ATOM 2575 N N . TYR A 1 328 ? -32.432 -9.481 40.418 1.00 93.06 328 TYR A N 1
ATOM 2576 C CA . TYR A 1 328 ? -31.978 -9.538 41.806 1.00 93.06 328 TYR A CA 1
ATOM 2577 C C . TYR A 1 328 ? -32.710 -8.526 42.696 1.00 93.06 328 TYR A C 1
ATOM 2579 O O . TYR A 1 328 ? -33.152 -8.895 43.783 1.00 93.06 328 TYR A O 1
ATOM 2587 N N . LEU A 1 329 ? -32.922 -7.299 42.209 1.00 91.56 329 LEU A N 1
ATOM 2588 C CA . LEU A 1 329 ? -33.709 -6.271 42.896 1.00 91.56 329 LEU A CA 1
ATOM 2589 C C . LEU A 1 329 ? -35.152 -6.730 43.167 1.00 91.56 329 LEU A C 1
ATOM 2591 O O . LEU A 1 329 ? -35.672 -6.549 44.263 1.00 91.56 329 LEU A O 1
ATOM 2595 N N . ILE A 1 330 ? -35.815 -7.349 42.188 1.00 90.88 330 ILE A N 1
ATOM 2596 C CA . ILE A 1 330 ? -37.188 -7.846 42.373 1.00 90.88 330 ILE A CA 1
ATOM 2597 C C . ILE A 1 330 ? -37.217 -8.957 43.430 1.00 90.88 330 ILE A C 1
ATOM 2599 O O . ILE A 1 330 ? -38.082 -8.964 44.309 1.00 90.88 330 ILE A O 1
ATOM 2603 N N . VAL A 1 331 ? -36.258 -9.886 43.377 1.00 90.00 331 VAL A N 1
ATOM 2604 C CA . VAL A 1 331 ? -36.154 -10.988 44.344 1.00 90.00 331 VAL A CA 1
ATOM 2605 C C . VAL A 1 331 ? -35.931 -10.465 45.762 1.00 90.00 331 VAL A C 1
ATOM 2607 O O . VAL A 1 331 ? -36.573 -10.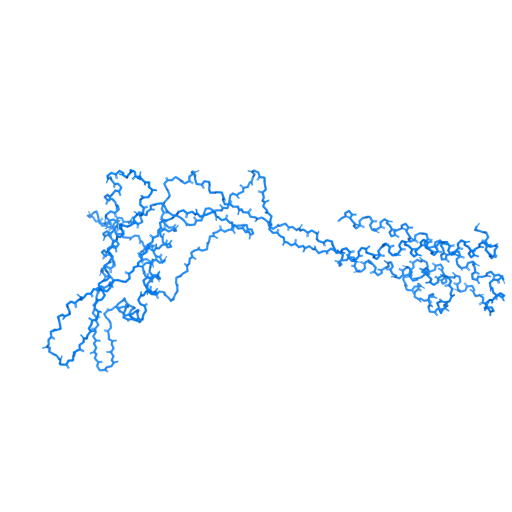958 46.690 1.00 90.00 331 VAL A O 1
ATOM 2610 N N . THR A 1 332 ? -35.064 -9.467 45.946 1.00 88.44 332 THR A N 1
ATOM 2611 C CA . THR A 1 332 ? -34.767 -8.905 47.272 1.00 88.44 332 THR A CA 1
ATOM 2612 C C . THR A 1 332 ? -35.963 -8.154 47.846 1.00 88.44 332 THR A C 1
ATOM 2614 O O . THR A 1 332 ? -36.280 -8.351 49.018 1.00 88.44 332 THR A O 1
ATOM 2617 N N . VAL A 1 333 ? -36.700 -7.397 47.026 1.00 88.62 333 VAL A N 1
ATOM 2618 C CA . VAL A 1 333 ? -37.944 -6.724 47.442 1.00 88.62 333 VAL A CA 1
ATOM 2619 C C . VAL A 1 333 ? -39.008 -7.736 47.881 1.00 88.62 333 VAL A C 1
ATOM 2621 O O . VAL A 1 333 ? -39.601 -7.591 48.951 1.00 88.62 333 VAL A O 1
ATOM 2624 N N . VAL A 1 334 ? -39.235 -8.798 47.099 1.00 88.06 334 VAL A N 1
ATOM 2625 C CA . VAL A 1 334 ? -40.225 -9.837 47.441 1.00 88.06 334 VAL A CA 1
ATOM 2626 C C . VAL A 1 334 ? -39.808 -10.620 48.689 1.00 88.06 334 VAL A C 1
ATOM 2628 O O . VAL A 1 334 ? -40.657 -10.943 49.523 1.00 88.06 334 VAL A O 1
ATOM 2631 N N . ALA A 1 335 ? -38.519 -10.935 48.838 1.00 84.81 335 ALA A N 1
ATOM 2632 C CA . ALA A 1 335 ? -37.999 -11.626 50.015 1.00 84.81 335 ALA A CA 1
ATOM 2633 C C . ALA A 1 335 ? -38.121 -10.765 51.282 1.00 84.81 335 ALA A C 1
ATOM 2635 O O . ALA A 1 335 ? -38.628 -11.254 52.291 1.00 84.81 335 ALA A O 1
ATOM 2636 N N . GLY A 1 336 ? -37.760 -9.480 51.207 1.00 83.19 336 GLY A N 1
ATOM 2637 C CA . GLY A 1 336 ? -37.913 -8.533 52.315 1.00 83.19 336 GLY A CA 1
ATOM 2638 C C . GLY A 1 336 ? -39.370 -8.395 52.765 1.00 83.19 336 GLY A C 1
ATOM 2639 O O . GLY A 1 336 ? -39.669 -8.518 53.954 1.00 83.19 336 GLY A O 1
ATOM 2640 N N . ALA A 1 337 ? -40.302 -8.272 51.811 1.00 83.56 337 ALA A N 1
ATOM 2641 C CA . ALA A 1 337 ? -41.736 -8.200 52.102 1.00 83.56 337 ALA A CA 1
ATOM 2642 C C . ALA A 1 337 ? -42.275 -9.468 52.793 1.00 83.56 337 ALA A C 1
ATOM 2644 O O . ALA A 1 337 ? -43.105 -9.377 53.696 1.00 83.56 337 ALA A O 1
ATOM 2645 N N . ARG A 1 338 ? -41.799 -10.659 52.400 1.00 79.00 338 ARG A N 1
ATOM 2646 C CA . ARG A 1 338 ? -42.210 -11.941 53.008 1.00 79.00 338 ARG A CA 1
ATOM 2647 C C . ARG A 1 338 ? -41.703 -12.124 54.433 1.00 79.00 338 ARG A C 1
ATOM 2649 O O . ARG A 1 338 ? -42.343 -12.828 55.210 1.00 79.00 338 ARG A O 1
ATOM 2656 N N . GLU A 1 339 ? -40.548 -11.556 54.755 1.00 74.56 339 GLU A N 1
ATOM 2657 C CA . GLU A 1 339 ? -39.914 -11.724 56.063 1.00 74.56 339 GLU A CA 1
ATOM 2658 C C . GLU A 1 339 ? -40.291 -10.628 57.068 1.00 74.56 339 GLU A C 1
ATOM 2660 O O . GLU A 1 339 ? -39.922 -10.733 58.236 1.00 74.56 339 GLU A O 1
ATOM 2665 N N . GLY A 1 340 ? -41.079 -9.627 56.649 1.00 65.25 340 GLY A N 1
ATOM 2666 C CA . GLY A 1 340 ? -41.512 -8.522 57.510 1.00 65.25 340 GLY A CA 1
ATOM 2667 C C . GLY A 1 340 ? -40.376 -7.566 57.874 1.00 65.25 340 GLY A C 1
ATOM 2668 O O . GLY A 1 340 ? -40.480 -6.829 58.851 1.00 65.25 340 GLY A O 1
ATOM 2669 N N . VAL A 1 341 ? -39.287 -7.592 57.102 1.00 62.41 341 VAL A N 1
ATOM 2670 C CA . VAL A 1 341 ? -38.157 -6.676 57.236 1.00 62.41 341 VAL A CA 1
ATOM 2671 C C . VAL A 1 341 ? -38.495 -5.452 56.386 1.00 62.41 341 VAL A C 1
ATOM 2673 O O . VAL A 1 341 ? -38.210 -5.413 55.191 1.00 62.41 341 VAL A O 1
ATOM 2676 N N . SER A 1 342 ? -39.213 -4.490 56.969 1.00 50.75 342 SER A N 1
ATOM 2677 C CA . SER A 1 342 ? -39.406 -3.179 56.342 1.00 50.75 342 SER A CA 1
ATOM 2678 C C . SER A 1 342 ? -38.098 -2.396 56.431 1.00 50.75 342 SER A C 1
ATOM 2680 O O . SER A 1 342 ? -37.537 -2.293 57.524 1.00 50.75 342 SER A O 1
ATOM 2682 N N . ALA A 1 343 ? -37.636 -1.909 55.277 1.00 42.41 343 ALA A N 1
ATOM 2683 C CA . ALA A 1 343 ? -36.423 -1.110 55.115 1.00 42.41 343 ALA A CA 1
ATOM 2684 C C . ALA A 1 343 ? -36.393 0.143 55.998 1.00 42.41 343 ALA A C 1
ATOM 2686 O O . ALA A 1 343 ? -37.478 0.731 56.223 1.00 42.41 343 ALA A O 1
#

pLDDT: mean 74.4, std 15.43, range [27.89, 93.06]

Foldseek 3Di:
DVVVVVLVVLLVVLLVLLLVLLLLLLVLCCFPVNCVVVVDDDDPVLNVLSNVLSPDLVSLVVNCVVVVCPGLSVLSSVLVNLSVVCVVCVVVQKDWDWDWDFDPDPPDPFFPDFLAFPFAQQWDQDDDPRDTAHHPLLVVLLVCLQPPPFDDADDGDGPADDKFFDDDDHDFFDADQDQDDDDDDDDPPDDDDDPDRDRPRPPPDDDPPVPPDDDDDDPVVVVSVVSVVVNVVVSVCVLCDWDWDDDDNDIDTPDPSVVSVVVCVVPVNSSSVSSRSSSRNVCSHRHHYPDPPVPPTPMTGIHTDIDIDGDCVSVVSSVVSVVSSVVSSVVSVVSCVVSVNDD

Sequence (343 aa):
MIVIAITTLIRVALGSIVESCICQGAWIWVSKSHQRRTNNIARLEDFKLFDEASRGFLSSVALLWRLKGMHASCIGAMIILVTHGLETLSQQMFVYVQAPTIYYNQAARPAPAPFRSDYWDNVVERGIQDSYSLALSTKSAVYSGILAAQVRYPEPQCDTANCTWPTVPTLAICGQCITTQVKVNCSSQANSYVQGRAYLSAFEILTIIQREAATKMSGASCTLWLCLKAALRGFLESLTSGTFEHASNIINFSSDWVEAMWQATGDLDVWIDALCLSLTNEFREHGRIRDPYETYYEGSASKMANYVHVKWLWMAYPILILFTSLYYLIVTVVAGAREGVSA

Organism: NCBI:txid2004952

Radius of gyration: 43.0 Å; chains: 1; bounding box: 85×49×109 Å

Secondary structure (DSSP, 8-state):
-HHHHHHHHHHHHHHHHHHHHHHHHHHHHH-HHHHHHHT----HHHHHHHHHHHH-HHHHHHHHHHHTT-STHHHHHHHHHHHHHHHHHGGGSEEEEEEEEE--SS-PPPPPPPS--SB---EEE-SSS--EEE-HHHHHHHHHHHH-S---PPPP---SSEEE------------------------SS---------------------SS-----HHHHHHHHHHHHHHHHHHHHHH---EEEETTEEEESSHHHHHHHHHTT-HHHHHHHHHHHHHHHHHHH-B-S-TTS-----EEEEEEEEEEE-HHHHHHHHHHHHHHHHHHHHHHHHHHHHT---

InterPro domains:
  IPR021514 Protein of unknown function DUF3176 [PF11374] (2-93)